Protein AF-A0A5F2G735-F1 (afdb_monomer_lite)

Sequence (206 aa):
MSYSFVVSPWDFLGPNWQQMPAGMRNNNPGNIKYAGQRDALGPSSNTDQGDAQAVYASPQAGIDAMRSLLARKYAGGKVTPVEMIAAPGGWTPGNYQAAANVARYAGIGPNDNINFTDPNSANRFMSALMMQEHGPASKAYAALLGGAATPPNPFAGMADGPKGQEMYAPPAPPPVPGASGLASGGSGYDPSDANLGLTAQQGQDI

pLDDT: mean 74.12, std 27.02, range [24.12, 98.81]

Secondary structure (DSSP, 8-state):
--------HHHHH-TTGGGS-HHHHTT-TT-PBPS--TTS-EEEEEEETTEEEEE-SSHHHHHHHHHHHHHHHHHTT--SHHHHHTSTTSSSTT-HHHHHHHHHHHTS-TTS---TTSHHHHHHHHHHHHHHHHGGGGGGGTTTTT-------GGGS-TTS--S--S-PPPPPPPPS-------------TT--------------

Structure (mmCIF, N/CA/C/O backbone):
data_AF-A0A5F2G735-F1
#
_entry.id   AF-A0A5F2G735-F1
#
loop_
_atom_site.group_PDB
_atom_site.id
_atom_site.type_symbol
_atom_site.label_atom_id
_atom_site.label_alt_id
_atom_site.label_comp_id
_atom_site.label_asym_id
_atom_site.label_entity_id
_atom_site.label_seq_id
_atom_site.pdbx_PDB_ins_code
_atom_site.Cartn_x
_atom_site.Cartn_y
_atom_site.Cartn_z
_atom_site.occupancy
_atom_site.B_iso_or_equiv
_atom_site.auth_seq_id
_atom_site.auth_comp_id
_atom_site.auth_asym_id
_atom_site.auth_atom_id
_atom_site.pdbx_PDB_model_num
ATOM 1 N N . MET A 1 1 ? 24.507 -19.130 0.536 1.00 40.75 1 MET A N 1
ATOM 2 C CA . MET A 1 1 ? 24.501 -18.115 -0.538 1.00 40.75 1 MET A CA 1
ATOM 3 C C . MET A 1 1 ? 23.184 -18.244 -1.276 1.00 40.75 1 MET A C 1
ATOM 5 O O . MET A 1 1 ? 23.049 -19.138 -2.098 1.00 40.75 1 MET A O 1
ATOM 9 N N . SER A 1 2 ? 22.191 -17.436 -0.914 1.00 44.03 2 SER A N 1
ATOM 10 C CA . SER A 1 2 ? 20.914 -17.399 -1.630 1.00 44.03 2 SER A CA 1
ATOM 11 C C . SER A 1 2 ? 21.050 -16.358 -2.736 1.00 44.03 2 SER A C 1
ATOM 13 O O . SER A 1 2 ? 21.269 -15.186 -2.441 1.00 44.03 2 SER A O 1
ATOM 15 N N . TYR A 1 3 ? 21.005 -16.782 -3.997 1.00 42.22 3 TYR A N 1
ATOM 16 C CA . TYR A 1 3 ? 20.926 -15.859 -5.125 1.00 42.22 3 TYR A CA 1
ATOM 17 C C . TYR A 1 3 ? 19.554 -15.174 -5.075 1.00 42.22 3 TYR A C 1
ATOM 19 O O . TYR A 1 3 ? 18.547 -15.795 -5.409 1.00 42.22 3 TYR A O 1
ATOM 27 N N . SER A 1 4 ? 19.497 -13.912 -4.642 1.00 54.50 4 SER A N 1
ATOM 28 C CA . SER A 1 4 ? 18.329 -13.067 -4.906 1.00 54.50 4 SER A CA 1
ATOM 29 C C . SER A 1 4 ? 18.330 -12.746 -6.394 1.00 54.50 4 SER A C 1
ATOM 31 O O . SER A 1 4 ? 19.067 -11.874 -6.850 1.00 54.50 4 SER A O 1
ATOM 33 N N . PHE A 1 5 ? 17.551 -13.499 -7.164 1.00 71.94 5 PHE A N 1
ATOM 34 C CA . PHE A 1 5 ? 17.306 -13.179 -8.560 1.00 71.94 5 PHE A CA 1
ATOM 35 C C . PHE A 1 5 ? 16.430 -11.925 -8.608 1.00 71.94 5 PHE A C 1
ATOM 37 O O . PHE A 1 5 ? 15.344 -11.885 -8.029 1.00 71.94 5 PHE A O 1
ATOM 44 N N . VAL A 1 6 ? 16.928 -10.877 -9.260 1.00 78.25 6 VAL A N 1
ATOM 45 C CA . VAL A 1 6 ? 16.092 -9.729 -9.602 1.00 78.25 6 VAL A CA 1
ATOM 46 C C . VAL A 1 6 ? 15.177 -10.190 -10.732 1.00 78.25 6 VAL A C 1
ATOM 48 O O . VAL A 1 6 ? 15.653 -10.517 -11.816 1.00 78.25 6 VAL A O 1
ATOM 51 N N . VAL A 1 7 ? 13.875 -10.261 -10.464 1.00 82.50 7 VAL A N 1
ATOM 52 C CA . VAL A 1 7 ? 12.858 -10.465 -11.495 1.00 82.50 7 VAL A CA 1
ATOM 53 C C . VAL A 1 7 ? 12.564 -9.113 -12.082 1.00 82.50 7 VAL A C 1
ATOM 55 O O . VAL A 1 7 ? 12.086 -8.205 -11.395 1.00 82.50 7 VAL A O 1
ATOM 58 N N . SER A 1 8 ? 12.844 -8.977 -13.363 1.00 81.50 8 SER A N 1
ATOM 59 C CA . SER A 1 8 ? 12.495 -7.751 -14.029 1.00 81.50 8 SER A CA 1
ATOM 60 C C . SER A 1 8 ? 10.971 -7.584 -14.146 1.00 81.50 8 SER A C 1
ATOM 62 O O . SER A 1 8 ? 10.230 -8.568 -14.254 1.00 81.50 8 SER A O 1
ATOM 64 N N . PRO A 1 9 ? 10.476 -6.341 -14.201 1.00 76.31 9 PRO A N 1
ATOM 65 C CA . PRO A 1 9 ? 9.070 -6.091 -14.478 1.00 76.31 9 PRO A CA 1
ATOM 66 C C . PRO A 1 9 ? 8.606 -6.683 -15.814 1.00 76.31 9 PRO A C 1
ATOM 68 O O . PRO A 1 9 ? 7.453 -7.087 -15.907 1.00 76.31 9 PRO A O 1
ATOM 71 N N . TRP A 1 10 ? 9.460 -6.761 -16.845 1.00 78.38 10 TRP A N 1
ATOM 72 C CA . TRP A 1 10 ? 9.063 -7.307 -18.150 1.00 78.38 10 TRP A CA 1
ATOM 73 C C . TRP A 1 10 ? 8.906 -8.832 -18.124 1.00 78.38 10 TRP A C 1
ATOM 75 O O . TRP A 1 10 ? 8.018 -9.346 -18.800 1.00 78.38 10 TRP A O 1
ATOM 85 N N . ASP A 1 11 ? 9.706 -9.546 -17.322 1.00 84.81 11 ASP A N 1
ATOM 86 C CA . ASP A 1 11 ? 9.579 -11.003 -17.167 1.00 84.81 11 ASP A CA 1
ATOM 87 C C . ASP A 1 11 ? 8.239 -11.371 -16.512 1.00 84.81 11 ASP A C 1
ATOM 89 O O . ASP A 1 11 ? 7.676 -12.426 -16.795 1.00 84.81 11 ASP A O 1
ATOM 93 N N . PHE A 1 12 ? 7.707 -10.489 -15.658 1.00 85.50 12 PHE A N 1
ATOM 94 C CA . PHE A 1 12 ? 6.438 -10.700 -14.962 1.00 85.50 12 PHE A CA 1
ATOM 95 C C . PHE A 1 12 ? 5.218 -10.092 -15.677 1.00 85.50 12 PHE A C 1
ATOM 97 O O . PHE A 1 12 ? 4.186 -10.746 -15.806 1.00 85.50 12 PHE A O 1
ATOM 104 N N . LEU A 1 13 ? 5.306 -8.838 -16.129 1.00 84.81 13 LEU A N 1
ATOM 105 C CA . LEU A 1 13 ? 4.191 -8.079 -16.720 1.00 84.81 13 LEU A CA 1
ATOM 106 C C . LEU A 1 13 ? 4.057 -8.290 -18.236 1.00 84.81 13 LEU A C 1
ATOM 108 O O . LEU A 1 13 ? 3.057 -7.881 -18.831 1.00 84.81 13 LEU A O 1
ATOM 112 N N . GLY A 1 14 ? 5.053 -8.909 -18.871 1.00 84.81 14 GLY A N 1
ATOM 113 C CA . GLY A 1 14 ? 5.070 -9.167 -20.305 1.00 84.81 14 GLY A CA 1
ATOM 114 C C . GLY A 1 14 ? 5.366 -7.924 -21.162 1.00 84.81 14 GLY A C 1
ATOM 115 O O . GLY A 1 14 ? 5.826 -6.892 -20.665 1.00 84.81 14 GLY A O 1
ATOM 116 N N . PRO A 1 15 ? 5.114 -7.994 -22.483 1.00 82.94 15 PRO A N 1
ATOM 117 C CA . PRO A 1 15 ? 5.611 -7.015 -23.458 1.00 82.94 15 PRO A CA 1
ATOM 118 C C . PRO A 1 15 ? 5.038 -5.600 -23.288 1.00 82.94 15 PRO A C 1
ATOM 120 O O . PRO A 1 15 ? 5.666 -4.632 -23.706 1.00 82.94 15 PRO A O 1
ATOM 123 N N . ASN A 1 16 ? 3.887 -5.455 -22.626 1.00 83.06 16 ASN A N 1
ATOM 124 C CA . ASN A 1 16 ? 3.229 -4.161 -22.414 1.00 83.06 16 ASN A CA 1
ATOM 125 C C . ASN A 1 16 ? 3.627 -3.482 -21.090 1.00 83.06 16 ASN A C 1
ATOM 127 O O . ASN A 1 16 ? 2.986 -2.513 -20.686 1.00 83.06 16 ASN A O 1
ATOM 131 N N . TRP A 1 17 ? 4.679 -3.952 -20.406 1.00 82.88 17 TRP A N 1
ATOM 132 C CA . TRP A 1 17 ? 5.099 -3.433 -19.095 1.00 82.88 17 TRP A CA 1
ATOM 133 C C . TRP A 1 17 ? 5.356 -1.916 -19.082 1.00 82.88 17 TRP A C 1
ATOM 135 O O . TRP A 1 17 ? 5.134 -1.263 -18.068 1.00 82.88 17 TRP A O 1
ATOM 145 N N . GLN A 1 18 ? 5.778 -1.331 -20.206 1.00 84.62 18 GLN A N 1
ATOM 146 C CA . GLN A 1 18 ? 6.041 0.110 -20.327 1.00 84.62 18 GLN A CA 1
ATOM 147 C C . GLN A 1 18 ? 4.777 0.965 -20.180 1.00 84.62 18 GLN A C 1
ATOM 149 O O . GLN A 1 18 ? 4.867 2.116 -19.760 1.00 84.62 18 GLN A O 1
ATOM 154 N N . GLN A 1 19 ? 3.615 0.397 -20.508 1.00 86.19 19 GLN A N 1
ATOM 155 C CA . GLN A 1 19 ? 2.307 1.043 -20.393 1.00 86.19 19 GLN A CA 1
ATOM 156 C C . GLN A 1 19 ? 1.706 0.873 -18.989 1.00 86.19 19 GLN A C 1
ATOM 158 O O . GLN A 1 19 ? 0.641 1.416 -18.702 1.00 86.19 19 GLN A O 1
ATOM 163 N N . MET A 1 20 ? 2.366 0.109 -18.113 1.00 87.50 20 MET A N 1
ATOM 164 C CA . MET A 1 20 ? 1.899 -0.118 -16.750 1.00 87.50 20 MET A CA 1
ATOM 165 C C . MET A 1 20 ? 2.229 1.080 -15.845 1.00 87.50 20 MET A C 1
ATOM 167 O O . MET A 1 20 ? 3.220 1.788 -16.079 1.00 87.50 20 MET A O 1
ATOM 171 N N . PRO A 1 21 ? 1.442 1.294 -14.775 1.00 88.19 21 PRO A N 1
ATOM 172 C CA . PRO A 1 21 ? 1.727 2.304 -13.759 1.00 88.19 21 PRO A CA 1
ATOM 173 C C . PRO A 1 21 ? 3.167 2.247 -13.229 1.00 88.19 21 PRO A C 1
ATOM 175 O O . PRO A 1 21 ? 3.788 1.182 -13.182 1.00 88.19 21 PRO A O 1
ATOM 178 N N . ALA A 1 22 ? 3.710 3.396 -12.812 1.00 86.56 22 ALA A N 1
ATOM 179 C CA . ALA A 1 22 ? 5.101 3.513 -12.361 1.00 86.56 22 ALA A CA 1
ATOM 180 C C . ALA A 1 22 ? 5.448 2.523 -11.237 1.00 86.56 22 ALA A C 1
ATOM 182 O O . ALA A 1 22 ? 6.445 1.812 -11.356 1.00 86.56 22 ALA A O 1
ATOM 183 N N . GLY A 1 23 ? 4.585 2.388 -10.223 1.00 86.94 23 GLY A N 1
ATOM 184 C CA . GLY A 1 23 ? 4.784 1.422 -9.141 1.00 86.94 23 GLY A CA 1
ATOM 185 C C . GLY A 1 23 ? 4.907 -0.011 -9.657 1.00 86.94 23 GLY A C 1
ATOM 186 O O . GLY A 1 23 ? 5.820 -0.734 -9.262 1.00 86.94 23 GLY A O 1
ATOM 187 N N . MET A 1 24 ? 4.093 -0.405 -10.640 1.00 90.75 24 MET A N 1
ATOM 188 C CA . MET A 1 24 ? 4.198 -1.739 -11.235 1.00 90.75 24 MET A CA 1
ATOM 189 C C . MET A 1 24 ? 5.519 -1.955 -11.979 1.00 90.75 24 MET A C 1
ATOM 191 O O . MET A 1 24 ? 6.136 -3.013 -11.848 1.00 90.75 24 MET A O 1
ATOM 195 N N . ARG A 1 25 ? 6.001 -0.931 -12.693 1.00 90.69 25 ARG A N 1
ATOM 196 C CA . ARG A 1 25 ? 7.321 -0.934 -13.349 1.00 90.69 25 ARG A CA 1
ATOM 197 C C . ARG A 1 25 ? 8.490 -0.944 -12.357 1.00 90.69 25 ARG A C 1
ATOM 199 O O . ARG A 1 25 ? 9.604 -1.256 -12.754 1.00 90.69 25 ARG A O 1
ATOM 206 N N . ASN A 1 26 ? 8.245 -0.650 -11.082 1.00 91.62 26 ASN A N 1
ATOM 207 C CA . ASN A 1 26 ? 9.232 -0.683 -10.002 1.00 91.62 26 ASN A CA 1
ATOM 208 C C . ASN A 1 26 ? 9.131 -1.954 -9.137 1.00 91.62 26 ASN A C 1
ATOM 210 O O . ASN A 1 26 ? 9.731 -2.009 -8.062 1.00 91.62 26 ASN A O 1
ATOM 214 N N . ASN A 1 27 ? 8.354 -2.963 -9.562 1.00 94.06 27 ASN A N 1
ATOM 215 C CA . ASN A 1 27 ? 7.992 -4.121 -8.734 1.00 94.06 27 ASN A CA 1
ATOM 216 C C . ASN A 1 27 ? 7.354 -3.719 -7.387 1.00 94.06 27 ASN A C 1
ATOM 218 O O . ASN A 1 27 ? 7.494 -4.412 -6.385 1.00 94.06 27 ASN A O 1
ATOM 222 N N . ASN A 1 28 ? 6.658 -2.584 -7.357 1.00 94.56 28 ASN A N 1
ATOM 223 C CA . ASN A 1 28 ? 6.115 -1.945 -6.166 1.00 94.56 28 ASN A CA 1
ATOM 224 C C . ASN A 1 28 ? 4.575 -1.894 -6.229 1.00 94.56 28 ASN A C 1
ATOM 226 O O . ASN A 1 28 ? 3.983 -0.851 -6.525 1.00 94.56 28 ASN A O 1
ATOM 230 N N . PRO A 1 29 ? 3.901 -3.025 -5.959 1.00 93.56 29 PRO A N 1
ATOM 231 C CA . PRO A 1 29 ? 2.445 -3.133 -6.017 1.00 93.56 29 PRO A CA 1
ATOM 232 C C . PRO A 1 29 ? 1.736 -2.208 -5.023 1.00 93.56 29 PRO A C 1
ATOM 234 O O . PRO A 1 29 ? 0.639 -1.741 -5.304 1.00 93.56 29 PRO A O 1
ATOM 237 N N . GLY A 1 30 ? 2.367 -1.909 -3.885 1.00 94.31 30 GLY A N 1
ATOM 238 C CA . GLY A 1 30 ? 1.830 -0.981 -2.893 1.00 94.31 30 GLY A CA 1
ATOM 239 C C . GLY A 1 30 ? 2.069 0.495 -3.217 1.00 94.31 30 GLY A C 1
ATOM 240 O O . GLY A 1 30 ? 1.617 1.344 -2.461 1.00 94.31 30 GLY A O 1
ATOM 241 N N . ASN A 1 31 ? 2.795 0.822 -4.292 1.00 93.81 31 ASN A N 1
ATOM 242 C CA . ASN A 1 31 ? 3.177 2.203 -4.603 1.00 93.81 31 ASN A CA 1
ATOM 243 C C . ASN A 1 31 ? 3.936 2.898 -3.440 1.00 93.81 31 ASN A C 1
ATOM 245 O O . ASN A 1 31 ? 3.807 4.094 -3.193 1.00 93.81 31 ASN A O 1
ATOM 249 N N . ILE A 1 32 ? 4.722 2.123 -2.685 1.00 93.62 32 ILE A N 1
ATOM 250 C CA . ILE A 1 32 ? 5.406 2.546 -1.457 1.00 93.62 32 ILE A CA 1
ATOM 251 C C . ILE A 1 32 ? 6.502 3.564 -1.791 1.00 93.62 32 ILE A C 1
ATOM 253 O O . ILE A 1 32 ? 7.366 3.295 -2.630 1.00 93.62 32 ILE A O 1
ATOM 257 N N . LYS A 1 33 ? 6.514 4.710 -1.105 1.00 92.12 33 LYS A N 1
ATOM 258 C CA . LYS A 1 33 ? 7.590 5.708 -1.224 1.00 92.12 33 LYS A CA 1
ATOM 259 C C . LYS A 1 33 ? 8.923 5.153 -0.710 1.00 92.12 33 LYS A C 1
ATOM 261 O O . LYS A 1 33 ? 8.962 4.356 0.230 1.00 92.12 33 LYS A O 1
ATOM 266 N N . TYR A 1 34 ? 10.032 5.569 -1.311 1.00 92.00 34 TYR A N 1
ATOM 267 C CA . TYR A 1 34 ? 11.352 5.217 -0.801 1.00 92.00 34 TYR A CA 1
ATOM 268 C C . TYR A 1 34 ? 11.711 6.102 0.397 1.00 92.00 34 TYR A C 1
ATOM 270 O O . TYR A 1 34 ? 11.757 7.323 0.285 1.00 92.00 34 TYR A O 1
ATOM 278 N N . ALA A 1 35 ? 11.993 5.473 1.534 1.00 91.19 35 ALA A N 1
ATOM 279 C CA . ALA A 1 35 ? 12.378 6.124 2.785 1.00 91.19 35 ALA A CA 1
ATOM 280 C C . ALA A 1 35 ? 13.635 5.484 3.415 1.00 91.19 35 ALA A C 1
ATOM 282 O O . ALA A 1 35 ? 13.925 5.712 4.586 1.00 91.19 35 ALA A O 1
ATOM 283 N N . GLY A 1 36 ? 14.399 4.694 2.647 1.00 90.12 36 GLY A N 1
ATOM 284 C CA . GLY A 1 36 ? 15.615 4.021 3.125 1.00 90.12 36 GLY A CA 1
ATOM 285 C C . GLY A 1 36 ? 15.391 2.629 3.725 1.00 90.12 36 GLY A C 1
ATOM 286 O O . GLY A 1 36 ? 16.283 2.093 4.382 1.00 90.12 36 GLY A O 1
ATOM 287 N N . GLN A 1 37 ? 14.219 2.028 3.505 1.00 91.88 37 GLN A N 1
ATOM 288 C CA . GLN A 1 37 ? 13.934 0.656 3.921 1.00 91.88 37 GLN A CA 1
ATOM 289 C C . GLN A 1 37 ? 14.896 -0.354 3.265 1.00 91.88 37 GLN A C 1
ATOM 291 O O . GLN A 1 37 ? 15.226 -0.251 2.084 1.00 91.88 37 GLN A O 1
ATOM 296 N N . ARG A 1 38 ? 15.359 -1.338 4.049 1.00 89.88 38 ARG A N 1
ATOM 297 C CA . ARG A 1 38 ? 16.438 -2.280 3.672 1.00 89.88 38 ARG A CA 1
ATOM 298 C C . ARG A 1 38 ? 16.042 -3.328 2.632 1.00 89.88 38 ARG A C 1
ATOM 300 O O . ARG A 1 38 ? 16.912 -3.953 2.039 1.00 89.88 38 ARG A O 1
ATOM 307 N N . ASP A 1 39 ? 14.749 -3.574 2.481 1.00 89.81 39 ASP A N 1
ATOM 308 C CA . ASP A 1 39 ? 14.165 -4.536 1.546 1.00 89.81 39 ASP A CA 1
ATOM 309 C C . ASP A 1 39 ? 13.958 -3.953 0.136 1.00 89.81 39 ASP A C 1
ATOM 311 O O . ASP A 1 39 ? 13.668 -4.699 -0.801 1.00 89.81 39 ASP A O 1
ATOM 315 N N . ALA A 1 40 ? 14.151 -2.641 -0.037 1.00 93.69 40 ALA A N 1
ATOM 316 C CA . ALA A 1 40 ? 14.188 -1.987 -1.339 1.00 93.69 40 ALA A CA 1
ATOM 317 C C . ALA A 1 40 ? 15.608 -1.992 -1.931 1.00 93.69 40 ALA A C 1
ATOM 319 O O . ALA A 1 40 ? 16.602 -1.836 -1.225 1.00 93.69 40 ALA A O 1
ATOM 320 N N . LEU A 1 41 ? 15.700 -2.099 -3.258 1.00 92.06 41 LEU A N 1
ATOM 321 C CA . LEU A 1 41 ? 16.949 -1.932 -4.010 1.00 92.06 41 LEU A CA 1
ATOM 322 C C . LEU A 1 41 ? 17.407 -0.468 -4.070 1.00 92.06 41 LEU A C 1
ATOM 324 O O . LEU A 1 41 ? 18.568 -0.194 -4.367 1.00 92.06 41 LEU A O 1
ATOM 328 N N . GLY A 1 42 ? 16.492 0.467 -3.814 1.00 92.56 42 GLY A N 1
ATOM 329 C CA . GLY A 1 42 ? 16.750 1.898 -3.847 1.00 92.56 42 GLY A CA 1
ATOM 330 C C . GLY A 1 42 ? 15.531 2.708 -4.297 1.00 92.56 42 GLY A C 1
ATOM 331 O O . GLY A 1 42 ? 14.440 2.148 -4.468 1.00 92.56 42 GLY A O 1
ATOM 332 N N . PRO A 1 43 ? 15.715 4.025 -4.488 1.00 92.56 43 PRO A N 1
ATOM 333 C CA . PRO A 1 43 ? 14.707 4.901 -5.068 1.00 92.56 43 PRO A CA 1
ATOM 334 C C . PRO A 1 43 ? 14.549 4.654 -6.575 1.00 92.56 43 PRO A C 1
ATOM 336 O O . PRO A 1 43 ? 15.520 4.381 -7.282 1.00 92.56 43 PRO A O 1
ATOM 339 N N . SER A 1 44 ? 13.329 4.798 -7.086 1.00 87.62 44 SER A N 1
ATOM 340 C CA . SER A 1 44 ? 13.043 4.786 -8.517 1.00 87.62 44 SER A CA 1
ATOM 341 C C . SER A 1 44 ? 13.631 6.014 -9.208 1.00 87.62 44 SER A C 1
ATOM 343 O O . SER A 1 44 ? 13.660 7.110 -8.650 1.00 87.62 44 SER A O 1
ATOM 345 N N . SER A 1 45 ? 14.062 5.843 -10.459 1.00 80.06 45 SER A N 1
ATOM 346 C CA . SER A 1 45 ? 14.506 6.954 -11.314 1.00 80.06 45 SER A CA 1
ATOM 347 C C . SER A 1 45 ? 13.344 7.829 -11.792 1.00 80.06 45 SER A C 1
ATOM 349 O O . SER A 1 45 ? 13.518 9.024 -12.009 1.00 80.06 45 SER A O 1
ATOM 351 N N . ASN A 1 46 ? 12.154 7.239 -11.933 1.00 66.62 46 ASN A N 1
ATOM 352 C CA . ASN A 1 46 ? 10.914 7.961 -12.197 1.00 66.62 46 ASN A CA 1
ATOM 353 C C . ASN A 1 46 ? 10.328 8.415 -10.858 1.00 66.62 46 ASN A C 1
ATOM 355 O O . ASN A 1 46 ? 10.055 7.568 -10.004 1.00 66.62 46 ASN A O 1
ATOM 359 N N . THR A 1 47 ? 10.144 9.717 -10.667 1.00 59.91 47 THR A N 1
ATOM 360 C CA . THR A 1 47 ? 9.446 10.256 -9.497 1.00 59.91 47 THR A CA 1
ATOM 361 C C . THR A 1 47 ? 7.948 10.307 -9.769 1.00 59.91 47 THR A C 1
ATOM 363 O O . THR A 1 47 ? 7.514 10.603 -10.883 1.00 59.91 47 THR A O 1
ATOM 366 N N . ASP A 1 48 ? 7.152 10.008 -8.749 1.00 54.31 48 ASP A N 1
ATOM 367 C CA . ASP A 1 48 ? 5.717 10.271 -8.752 1.00 54.31 48 ASP A CA 1
ATOM 368 C C . ASP A 1 48 ? 5.488 11.468 -7.829 1.00 54.31 48 ASP A C 1
ATOM 370 O O . ASP A 1 48 ? 5.877 11.444 -6.662 1.00 54.31 48 ASP A O 1
ATOM 374 N N . GLN A 1 49 ? 4.966 12.566 -8.379 1.00 53.75 49 GLN A N 1
ATOM 375 C CA . GLN A 1 49 ? 4.748 13.828 -7.652 1.00 53.75 49 GLN A CA 1
ATOM 376 C C . GLN A 1 49 ? 6.000 14.403 -6.950 1.00 53.75 49 GLN A C 1
ATOM 378 O O . GLN A 1 49 ? 5.889 15.162 -5.991 1.00 53.75 49 GLN A O 1
ATOM 383 N N . GLY A 1 50 ? 7.198 14.067 -7.439 1.00 61.94 50 GLY A N 1
ATOM 384 C CA . GLY A 1 50 ? 8.478 14.537 -6.895 1.00 61.94 50 GLY A CA 1
ATOM 385 C C . GLY A 1 50 ? 9.130 13.601 -5.873 1.00 61.94 50 GLY A C 1
ATOM 386 O O . GLY A 1 50 ? 10.325 13.745 -5.627 1.00 61.94 50 GLY A O 1
ATOM 387 N N . ASP A 1 51 ? 8.409 12.598 -5.366 1.00 74.25 51 ASP A N 1
ATOM 388 C CA . ASP A 1 51 ? 8.962 11.592 -4.460 1.00 74.25 51 ASP A CA 1
ATOM 389 C C . ASP A 1 51 ? 9.378 10.335 -5.235 1.00 74.25 51 ASP A C 1
ATOM 391 O O . ASP A 1 51 ? 8.661 9.832 -6.108 1.00 74.25 51 ASP A O 1
ATOM 395 N N . ALA A 1 52 ? 10.552 9.798 -4.906 1.00 86.31 52 ALA A N 1
ATOM 396 C CA . ALA A 1 52 ? 10.971 8.511 -5.436 1.00 86.31 52 ALA A CA 1
ATOM 397 C C . ALA A 1 52 ? 10.187 7.377 -4.766 1.00 86.31 52 ALA A C 1
ATOM 399 O O . ALA A 1 52 ? 9.995 7.347 -3.547 1.00 86.31 52 ALA A O 1
ATOM 400 N N . GLN A 1 53 ? 9.771 6.404 -5.565 1.00 91.25 53 GLN A N 1
ATOM 401 C CA . GLN A 1 53 ? 9.150 5.179 -5.085 1.00 91.25 53 GLN A CA 1
ATOM 402 C C . GLN A 1 53 ? 10.229 4.153 -4.755 1.00 91.25 53 GLN A C 1
ATOM 404 O O . GLN A 1 53 ? 11.339 4.205 -5.278 1.00 91.25 53 GLN A O 1
ATOM 409 N N . ALA A 1 54 ? 9.918 3.193 -3.897 1.00 93.88 54 ALA A N 1
ATOM 410 C CA . ALA A 1 54 ? 10.797 2.056 -3.684 1.00 93.88 54 ALA A CA 1
ATOM 411 C C . ALA A 1 54 ? 10.833 1.165 -4.933 1.00 93.88 54 ALA A C 1
ATOM 413 O O . ALA A 1 54 ? 9.791 0.908 -5.541 1.00 93.88 54 ALA A O 1
ATOM 414 N N . VAL A 1 55 ? 12.020 0.674 -5.287 1.00 94.31 55 VAL A N 1
ATOM 415 C CA . VAL A 1 55 ? 12.206 -0.380 -6.290 1.00 94.31 55 VAL A CA 1
ATOM 416 C C . VAL A 1 55 ? 12.472 -1.695 -5.575 1.00 94.31 55 VAL A C 1
ATOM 418 O O . VAL A 1 55 ? 13.362 -1.765 -4.729 1.00 94.31 55 VAL A O 1
ATOM 421 N N . TYR A 1 56 ? 11.735 -2.747 -5.925 1.00 94.56 56 TYR A N 1
ATOM 422 C CA . TYR A 1 56 ? 11.908 -4.072 -5.328 1.00 94.56 56 TYR A CA 1
ATOM 423 C C . TYR A 1 56 ? 12.530 -5.070 -6.303 1.00 94.56 56 TYR A C 1
ATOM 425 O O . TYR A 1 56 ? 12.380 -4.976 -7.523 1.00 94.56 56 TYR A O 1
ATOM 433 N N . ALA A 1 57 ? 13.220 -6.069 -5.748 1.00 92.44 57 ALA A N 1
ATOM 434 C CA . ALA A 1 57 ? 13.894 -7.101 -6.534 1.00 92.44 57 ALA A CA 1
ATOM 435 C C . ALA A 1 57 ? 12.926 -7.957 -7.359 1.00 92.44 57 ALA A C 1
ATOM 437 O O . ALA A 1 57 ? 13.313 -8.490 -8.390 1.00 92.44 57 ALA A O 1
ATOM 438 N N . SER A 1 58 ? 11.678 -8.097 -6.922 1.00 93.19 58 SER A N 1
ATOM 439 C CA . SER A 1 58 ? 10.638 -8.813 -7.651 1.00 93.19 58 SER A CA 1
ATOM 440 C C . SER A 1 58 ? 9.255 -8.319 -7.224 1.00 93.19 58 SER A C 1
ATOM 442 O O . SER A 1 58 ? 9.123 -7.736 -6.142 1.00 93.19 58 SER A O 1
ATOM 444 N N . PRO A 1 59 ? 8.206 -8.579 -8.021 1.00 92.31 59 PRO A N 1
ATOM 445 C CA . PRO A 1 59 ? 6.827 -8.317 -7.616 1.00 92.31 59 PRO A CA 1
ATOM 446 C C . PRO A 1 59 ? 6.467 -8.936 -6.263 1.00 92.31 59 PRO A C 1
ATOM 448 O O . PRO A 1 59 ? 5.818 -8.291 -5.444 1.00 92.31 59 PRO A O 1
ATOM 451 N N . GLN A 1 60 ? 6.933 -10.164 -6.003 1.00 93.00 60 GLN A N 1
ATOM 452 C CA . GLN A 1 60 ? 6.706 -10.847 -4.729 1.00 93.00 60 GLN A CA 1
ATOM 453 C C . GLN A 1 60 ? 7.370 -10.101 -3.567 1.00 93.00 60 GLN A C 1
ATOM 455 O O . GLN A 1 60 ? 6.724 -9.887 -2.547 1.00 93.00 60 GLN A O 1
ATOM 460 N N . ALA A 1 61 ? 8.611 -9.633 -3.738 1.00 93.62 61 ALA A N 1
ATOM 461 C CA . ALA A 1 61 ? 9.291 -8.841 -2.714 1.00 93.62 61 ALA A CA 1
ATOM 462 C C . ALA A 1 61 ? 8.525 -7.544 -2.396 1.00 93.62 61 ALA A C 1
ATOM 464 O O . ALA A 1 61 ? 8.390 -7.176 -1.232 1.00 93.62 61 ALA A O 1
ATOM 465 N N . GLY A 1 62 ? 7.954 -6.887 -3.410 1.00 95.31 62 GLY A N 1
ATOM 466 C CA . GLY A 1 62 ? 7.097 -5.720 -3.204 1.00 95.31 62 GLY A CA 1
ATOM 467 C C . GLY A 1 62 ? 5.777 -6.037 -2.486 1.00 95.31 62 GLY A C 1
ATOM 468 O O . GLY A 1 62 ? 5.330 -5.250 -1.651 1.00 95.31 62 GLY A O 1
ATOM 469 N N . ILE A 1 63 ? 5.161 -7.196 -2.755 1.00 95.12 63 ILE A N 1
ATOM 470 C CA . ILE A 1 63 ? 3.986 -7.686 -2.008 1.00 95.12 63 ILE A CA 1
ATOM 471 C C . ILE A 1 63 ? 4.348 -7.944 -0.544 1.00 95.12 63 ILE A C 1
ATOM 473 O O . ILE A 1 63 ? 3.597 -7.554 0.351 1.00 95.12 63 ILE A O 1
ATOM 477 N N . ASP A 1 64 ? 5.490 -8.577 -0.290 1.00 95.38 64 ASP A N 1
ATOM 478 C CA . ASP A 1 64 ? 5.944 -8.889 1.065 1.00 95.38 64 ASP A CA 1
ATOM 479 C C . ASP A 1 64 ? 6.251 -7.606 1.855 1.00 95.38 64 ASP A C 1
ATOM 481 O O . ASP A 1 64 ? 5.850 -7.484 3.016 1.00 95.38 64 ASP A O 1
ATOM 485 N N . ALA A 1 65 ? 6.858 -6.606 1.207 1.00 96.38 65 ALA A N 1
ATOM 486 C CA . ALA A 1 65 ? 7.086 -5.285 1.788 1.00 96.38 65 ALA A CA 1
ATOM 487 C C . ALA A 1 65 ? 5.767 -4.568 2.131 1.00 96.38 65 ALA A C 1
ATOM 489 O O . ALA A 1 65 ? 5.595 -4.058 3.243 1.00 96.38 65 ALA A O 1
ATOM 490 N N . MET A 1 66 ? 4.796 -4.588 1.209 1.00 97.12 66 MET A N 1
ATOM 491 C CA . MET A 1 66 ? 3.447 -4.057 1.431 1.00 97.12 66 MET A CA 1
ATOM 492 C C . MET A 1 66 ? 2.756 -4.747 2.612 1.00 97.12 66 MET A C 1
ATOM 494 O O . MET A 1 66 ? 2.243 -4.069 3.505 1.00 97.12 66 MET A O 1
ATOM 498 N N . ARG A 1 67 ? 2.778 -6.085 2.658 1.00 97.19 67 ARG A N 1
ATOM 499 C CA . ARG A 1 67 ? 2.200 -6.870 3.757 1.00 97.19 67 ARG A CA 1
ATOM 500 C C . ARG A 1 67 ? 2.853 -6.519 5.090 1.00 97.19 67 ARG A C 1
ATOM 502 O O . ARG A 1 67 ? 2.141 -6.304 6.064 1.00 97.19 67 ARG A O 1
ATOM 509 N N . SER A 1 68 ? 4.182 -6.436 5.130 1.00 96.56 68 SER A N 1
ATOM 510 C CA . SER A 1 68 ? 4.945 -6.081 6.331 1.00 96.56 68 SER A CA 1
ATOM 511 C C . SER A 1 68 ? 4.582 -4.686 6.847 1.00 96.56 68 SER A C 1
ATOM 513 O O . SER A 1 68 ? 4.321 -4.504 8.037 1.00 96.56 68 SER A O 1
ATOM 515 N N . LEU A 1 69 ? 4.495 -3.690 5.960 1.00 96.50 69 LEU A N 1
ATOM 516 C CA . LEU A 1 69 ? 4.102 -2.331 6.332 1.00 96.50 69 LEU A CA 1
ATOM 517 C C . LEU A 1 69 ? 2.664 -2.271 6.873 1.00 96.50 69 LEU A C 1
ATOM 519 O O . LEU A 1 69 ? 2.434 -1.656 7.915 1.00 96.50 69 LEU A O 1
ATOM 523 N N . LEU A 1 70 ? 1.711 -2.934 6.212 1.00 97.88 70 LEU A N 1
ATOM 524 C CA . LEU A 1 70 ? 0.321 -3.013 6.677 1.00 97.88 70 LEU A CA 1
ATOM 525 C C . LEU A 1 70 ? 0.203 -3.758 8.011 1.00 97.88 70 LEU A C 1
ATOM 527 O O . LEU A 1 70 ? -0.495 -3.290 8.907 1.00 97.88 70 LEU A O 1
ATOM 531 N N . ALA A 1 71 ? 0.932 -4.862 8.184 1.00 97.75 71 ALA A N 1
ATOM 532 C CA . ALA A 1 71 ? 0.956 -5.619 9.432 1.00 97.75 71 ALA A CA 1
ATOM 533 C C . ALA A 1 71 ? 1.484 -4.772 10.599 1.00 97.75 71 ALA A C 1
ATOM 535 O O . ALA A 1 71 ? 0.889 -4.780 1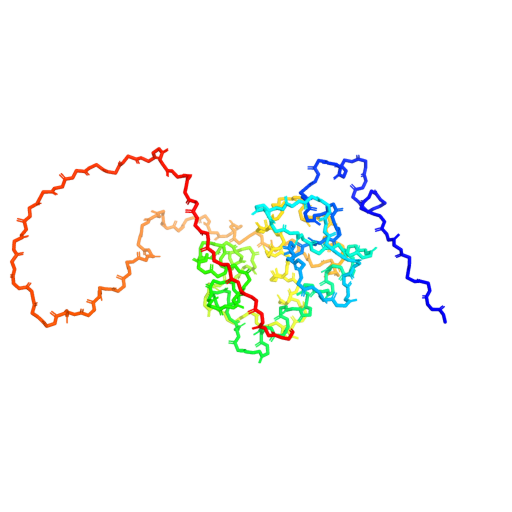1.674 1.00 97.75 71 ALA A O 1
ATOM 536 N N . ARG A 1 72 ? 2.550 -3.985 10.385 1.00 97.12 72 ARG A N 1
ATOM 537 C CA . ARG A 1 72 ? 3.064 -3.042 11.395 1.00 97.12 72 ARG A CA 1
ATOM 538 C C . ARG A 1 72 ? 2.032 -1.976 11.760 1.00 97.12 72 ARG A C 1
ATOM 540 O O . ARG A 1 72 ? 1.821 -1.720 12.941 1.00 97.12 72 ARG A O 1
ATOM 547 N N . LYS A 1 73 ? 1.361 -1.378 10.769 1.00 97.56 73 LYS A N 1
ATOM 548 C CA . LYS A 1 73 ? 0.296 -0.385 11.003 1.00 97.56 73 LYS A CA 1
ATOM 549 C C . LYS A 1 73 ? -0.884 -0.986 11.775 1.00 97.56 73 LYS A C 1
ATOM 551 O O . LYS A 1 73 ? -1.364 -0.362 12.719 1.00 97.56 73 LYS A O 1
ATOM 556 N N . TYR A 1 74 ? -1.299 -2.200 11.417 1.00 98.31 74 TYR A N 1
ATOM 557 C CA . TYR A 1 74 ? -2.370 -2.930 12.096 1.00 98.31 74 TYR A CA 1
ATOM 558 C C . TYR A 1 74 ? -2.003 -3.244 13.552 1.00 98.31 74 TYR A C 1
ATOM 560 O O . TYR A 1 74 ? -2.774 -2.949 14.460 1.00 98.31 74 TYR A O 1
ATOM 568 N N . ALA A 1 75 ? -0.792 -3.759 13.793 1.00 97.69 75 ALA A N 1
ATOM 569 C CA . ALA A 1 75 ? -0.272 -4.004 15.141 1.00 97.69 75 ALA A CA 1
ATOM 570 C C . ALA A 1 75 ? -0.142 -2.713 15.972 1.00 97.69 75 ALA A C 1
ATOM 572 O O . ALA A 1 75 ? -0.282 -2.750 17.191 1.00 97.69 75 ALA A O 1
ATOM 573 N N . GLY A 1 76 ? 0.075 -1.570 15.314 1.00 97.38 76 GLY A N 1
ATOM 574 C CA . GLY A 1 76 ? 0.048 -0.233 15.912 1.00 97.38 76 GLY A CA 1
ATOM 575 C C . GLY A 1 76 ? -1.354 0.350 16.141 1.00 97.38 76 GLY A C 1
ATOM 576 O O . GLY A 1 76 ? -1.460 1.530 16.463 1.00 97.38 76 GLY A O 1
ATOM 577 N N . GLY A 1 77 ? -2.423 -0.432 15.954 1.00 97.62 77 GLY A N 1
ATOM 578 C CA . GLY A 1 77 ? -3.801 -0.043 16.272 1.00 97.62 77 GLY A CA 1
ATOM 579 C C . GLY A 1 77 ? -4.620 0.515 15.107 1.00 97.62 77 GLY A C 1
ATOM 580 O O . GLY A 1 77 ? -5.768 0.889 15.315 1.00 97.62 77 GLY A O 1
ATOM 581 N N . LYS A 1 78 ? -4.085 0.559 13.880 1.00 98.50 78 LYS A N 1
ATOM 582 C CA . LYS A 1 78 ? -4.842 0.988 12.690 1.00 98.50 78 LYS A CA 1
ATOM 583 C C . LYS A 1 78 ? -5.628 -0.189 12.122 1.00 98.50 78 LYS A C 1
ATOM 585 O O . LYS A 1 78 ? -5.173 -0.842 11.184 1.00 98.50 78 LYS A O 1
ATOM 590 N N . VAL A 1 79 ? -6.759 -0.510 12.741 1.00 98.56 79 VAL A N 1
ATOM 591 C CA . VAL A 1 79 ? -7.474 -1.773 12.496 1.00 98.56 79 VAL A CA 1
ATOM 592 C C . VAL A 1 79 ? -8.582 -1.658 11.454 1.00 98.56 79 VAL A C 1
ATOM 594 O O . VAL A 1 79 ? -8.999 -2.679 10.911 1.00 98.56 79 VAL A O 1
ATOM 597 N N . THR A 1 80 ? -9.024 -0.444 11.131 1.00 98.81 80 THR A N 1
ATOM 598 C CA . THR A 1 80 ? -10.067 -0.169 10.128 1.00 98.81 80 THR A CA 1
ATOM 599 C C . THR A 1 80 ? -9.501 0.421 8.829 1.00 98.81 80 THR A C 1
ATOM 601 O O . THR A 1 80 ? -8.402 0.982 8.843 1.00 98.81 80 THR A O 1
ATOM 604 N N . PRO A 1 81 ? -10.221 0.362 7.688 1.00 98.75 81 PRO A N 1
ATOM 605 C CA . PRO A 1 81 ? -9.796 1.028 6.453 1.00 98.75 81 PRO A CA 1
ATOM 606 C C . PRO A 1 81 ? -9.523 2.528 6.613 1.00 98.75 81 PRO A C 1
ATOM 608 O O . PRO A 1 81 ? -8.523 3.023 6.091 1.00 98.75 81 PRO A O 1
ATOM 611 N N . VAL A 1 82 ? -10.365 3.258 7.352 1.00 98.56 82 VAL A N 1
ATOM 612 C CA . VAL A 1 82 ? -10.155 4.692 7.619 1.00 98.56 82 VAL A CA 1
ATOM 613 C C . VAL A 1 82 ? -8.863 4.928 8.395 1.00 98.56 82 VAL A C 1
ATOM 615 O O . VAL A 1 82 ? -8.069 5.785 8.008 1.00 98.56 82 VAL A O 1
ATOM 618 N N . GLU A 1 83 ? -8.596 4.150 9.443 1.00 98.69 83 GLU A N 1
ATOM 619 C CA . GLU A 1 83 ? -7.364 4.295 10.224 1.00 98.69 83 GLU A CA 1
ATOM 620 C C . GLU A 1 83 ? -6.122 3.874 9.437 1.00 98.69 83 GLU A C 1
ATOM 622 O O . GLU A 1 83 ? -5.078 4.523 9.521 1.00 98.69 83 GLU A O 1
ATOM 627 N N . MET A 1 84 ? -6.233 2.785 8.674 1.00 98.69 84 MET A N 1
ATOM 628 C CA . MET A 1 84 ? -5.145 2.216 7.885 1.00 98.69 84 MET A CA 1
ATOM 629 C C . MET A 1 84 ? -4.731 3.146 6.746 1.00 98.69 84 MET A C 1
ATOM 631 O O . MET A 1 84 ? -3.539 3.271 6.465 1.00 98.69 84 MET A O 1
ATOM 635 N N . ILE A 1 85 ? -5.696 3.804 6.098 1.00 98.31 85 ILE A N 1
ATOM 636 C CA . ILE A 1 85 ? -5.463 4.622 4.907 1.00 98.31 85 ILE A CA 1
ATOM 637 C C . ILE A 1 85 ? -5.410 6.115 5.242 1.00 98.31 85 ILE A C 1
ATOM 639 O O . ILE A 1 85 ? -4.394 6.744 4.967 1.00 98.31 85 ILE A O 1
ATOM 643 N N . ALA A 1 86 ? -6.458 6.682 5.839 1.00 98.12 86 ALA A N 1
ATOM 644 C CA . ALA A 1 86 ? -6.674 8.131 5.881 1.00 98.12 86 ALA A CA 1
ATOM 645 C C . ALA A 1 86 ? -6.237 8.816 7.187 1.00 98.12 86 ALA A C 1
ATOM 647 O O . ALA A 1 86 ? -5.999 10.023 7.188 1.00 98.12 86 ALA A O 1
ATOM 648 N N . ALA A 1 87 ? -6.126 8.095 8.304 1.00 97.38 87 ALA A N 1
ATOM 649 C CA . ALA A 1 87 ? -5.695 8.695 9.569 1.00 97.38 87 ALA A CA 1
ATOM 650 C C . ALA A 1 87 ? -4.219 9.160 9.529 1.00 97.38 87 ALA A C 1
ATOM 652 O O . ALA A 1 87 ? -3.455 8.732 8.658 1.00 97.38 87 ALA A O 1
ATOM 653 N N . PRO A 1 88 ? -3.765 9.994 10.488 1.00 96.62 88 PRO A N 1
ATOM 654 C CA . PRO A 1 88 ? -2.352 10.352 10.617 1.00 96.62 88 PRO A CA 1
ATOM 655 C C . PRO A 1 88 ? -1.444 9.115 10.665 1.00 96.62 88 PRO A C 1
ATOM 657 O O . PRO A 1 88 ? -1.704 8.158 11.404 1.00 96.62 88 PRO A O 1
ATOM 660 N N . GLY A 1 89 ? -0.396 9.110 9.837 1.00 92.75 89 GLY A N 1
ATOM 661 C CA . GLY A 1 89 ? 0.485 7.950 9.658 1.00 92.75 89 GLY A CA 1
ATOM 662 C C . GLY A 1 89 ? -0.166 6.756 8.941 1.00 92.75 89 GLY A C 1
ATOM 663 O O . GLY A 1 89 ? 0.374 5.648 8.991 1.00 92.75 89 GLY A O 1
ATOM 664 N N . GLY A 1 90 ? -1.331 6.936 8.316 1.00 95.31 90 GLY A N 1
ATOM 665 C CA . GLY A 1 90 ? -1.969 5.971 7.420 1.00 95.31 90 GLY A CA 1
ATOM 666 C C . GLY A 1 90 ? -1.216 5.806 6.095 1.00 95.31 90 GLY A C 1
ATOM 667 O O . GLY A 1 90 ? -0.108 6.315 5.923 1.00 95.31 90 GLY A O 1
ATOM 668 N N . TRP A 1 91 ? -1.791 5.041 5.174 1.00 95.44 91 TRP A N 1
ATOM 669 C CA . TRP A 1 91 ? -1.234 4.804 3.839 1.00 95.44 91 TRP A CA 1
ATOM 670 C C . TRP A 1 91 ? -1.255 6.059 2.961 1.00 95.44 91 TRP A C 1
ATOM 672 O O . TRP A 1 91 ? -0.272 6.380 2.299 1.00 95.44 91 TRP A O 1
ATOM 682 N N . THR A 1 92 ? -2.361 6.799 3.013 1.00 94.06 92 THR A N 1
ATOM 683 C CA . THR A 1 92 ? -2.581 8.056 2.294 1.00 94.06 92 THR A CA 1
ATOM 684 C C . THR A 1 92 ? -3.294 9.035 3.234 1.00 94.06 92 THR A C 1
ATOM 686 O O . THR A 1 92 ? -4.513 9.219 3.132 1.00 94.06 92 THR A O 1
ATOM 689 N N . PRO A 1 93 ? -2.566 9.631 4.199 1.00 95.19 93 PRO A N 1
ATOM 690 C CA . PRO A 1 93 ? -3.161 10.491 5.218 1.00 95.19 93 PRO A CA 1
ATOM 691 C C . PRO A 1 93 ? -4.041 11.599 4.618 1.00 95.19 93 PRO A C 1
ATOM 693 O O . PRO A 1 93 ? -3.685 12.216 3.618 1.00 95.19 93 PRO A O 1
ATOM 696 N N . GLY A 1 94 ? -5.208 11.831 5.221 1.00 96.69 94 GLY A N 1
ATOM 697 C CA . GLY A 1 94 ? -6.218 12.794 4.774 1.00 96.69 94 GLY A CA 1
ATOM 698 C C . GLY A 1 94 ? -7.153 12.295 3.665 1.00 96.69 94 GLY A C 1
ATOM 699 O O . GLY A 1 94 ? -8.200 12.900 3.442 1.00 96.69 94 GLY A O 1
ATOM 700 N N . ASN A 1 95 ? -6.843 11.179 2.995 1.00 97.31 95 ASN A N 1
ATOM 701 C CA . ASN A 1 95 ? -7.628 10.704 1.855 1.00 97.31 95 ASN A CA 1
ATOM 702 C C . ASN A 1 95 ? -8.723 9.697 2.258 1.00 97.31 95 ASN A C 1
ATOM 704 O O . ASN A 1 95 ? -8.606 8.485 2.061 1.00 97.31 95 ASN A O 1
ATOM 708 N N . TYR A 1 96 ? -9.828 10.211 2.802 1.00 97.62 96 TYR A N 1
ATOM 709 C CA . TYR A 1 96 ? -10.989 9.398 3.191 1.00 97.62 96 TYR A CA 1
ATOM 710 C C . TYR A 1 96 ? -11.695 8.734 2.001 1.00 97.62 96 TYR A C 1
ATOM 712 O O . TYR A 1 96 ? -12.277 7.659 2.152 1.00 97.62 96 TYR A O 1
ATOM 720 N N . GLN A 1 97 ? -11.612 9.324 0.806 1.00 98.06 97 GLN A N 1
ATOM 721 C CA . GLN A 1 97 ? -12.170 8.720 -0.403 1.00 98.06 97 GLN A CA 1
ATOM 722 C C . GLN A 1 97 ? -11.397 7.454 -0.801 1.00 98.06 97 GLN A C 1
ATOM 724 O O . GLN A 1 97 ? -12.017 6.445 -1.136 1.00 98.06 97 GLN A O 1
ATOM 729 N N . ALA A 1 98 ? -10.063 7.464 -0.708 1.00 97.38 98 ALA A N 1
ATOM 730 C CA . ALA A 1 98 ? -9.250 6.268 -0.915 1.00 97.38 98 ALA A CA 1
ATOM 731 C C . ALA A 1 98 ? -9.598 5.182 0.112 1.00 97.38 98 ALA A C 1
ATOM 733 O O . ALA A 1 98 ? -9.793 4.030 -0.269 1.00 97.38 98 ALA A O 1
ATOM 734 N N . ALA A 1 99 ? -9.769 5.544 1.388 1.00 98.31 99 ALA A N 1
ATOM 735 C CA . ALA A 1 99 ? -10.205 4.600 2.418 1.00 98.31 99 ALA A CA 1
ATOM 736 C C . ALA A 1 99 ? -11.559 3.949 2.076 1.00 98.31 99 ALA A C 1
ATOM 738 O O . ALA A 1 99 ? -11.690 2.726 2.142 1.00 98.31 99 ALA A O 1
ATOM 739 N N . ALA A 1 100 ? -12.545 4.748 1.651 1.00 98.06 100 ALA A N 1
ATOM 740 C CA . ALA A 1 100 ? -13.863 4.258 1.248 1.00 98.06 100 ALA A CA 1
ATOM 741 C C . ALA A 1 100 ? -13.797 3.341 0.014 1.00 98.06 100 ALA A C 1
ATOM 743 O O . ALA A 1 100 ? -14.449 2.296 -0.021 1.00 98.06 100 ALA A O 1
ATOM 744 N N . ASN A 1 101 ? -12.979 3.688 -0.983 1.00 97.75 101 ASN A N 1
ATOM 745 C CA . ASN A 1 101 ? -12.773 2.857 -2.167 1.00 97.75 101 ASN A CA 1
ATOM 746 C C . ASN A 1 101 ? -12.141 1.509 -1.816 1.00 97.75 101 ASN A C 1
ATOM 748 O O . ASN A 1 101 ? -12.628 0.474 -2.270 1.00 97.75 101 ASN A O 1
ATOM 752 N N . VAL A 1 102 ? -11.087 1.513 -0.994 1.00 98.19 102 VAL A N 1
ATOM 753 C CA . VAL A 1 102 ? -10.406 0.290 -0.549 1.00 98.19 102 VAL A CA 1
ATOM 754 C C . VAL A 1 102 ? -11.357 -0.586 0.260 1.00 98.19 102 VAL A C 1
ATOM 756 O O . VAL A 1 102 ? -11.459 -1.777 -0.021 1.00 98.19 102 VAL A O 1
ATOM 759 N N . ALA A 1 103 ? -12.116 -0.011 1.196 1.00 98.25 103 ALA A N 1
ATOM 760 C CA . ALA A 1 103 ? -13.131 -0.742 1.953 1.00 98.25 103 ALA A CA 1
ATOM 761 C C . ALA A 1 103 ? -14.152 -1.414 1.017 1.00 98.25 103 ALA A C 1
ATOM 763 O O . ALA A 1 103 ? -14.363 -2.628 1.079 1.00 98.25 103 ALA A O 1
ATOM 764 N N . ARG A 1 104 ? -14.685 -0.651 0.051 1.00 98.00 104 ARG A N 1
ATOM 765 C CA . ARG A 1 104 ? -15.622 -1.151 -0.964 1.00 98.00 104 ARG A CA 1
ATOM 766 C C . ARG A 1 104 ? -15.036 -2.300 -1.785 1.00 98.00 104 ARG A C 1
ATOM 768 O O . ARG A 1 104 ? -15.714 -3.302 -1.987 1.00 98.00 104 ARG A O 1
ATOM 775 N N . TYR A 1 105 ? -13.799 -2.175 -2.265 1.00 96.38 105 TYR A N 1
ATOM 776 C CA . TYR A 1 105 ? -13.142 -3.239 -3.033 1.00 96.38 105 TYR A CA 1
ATOM 777 C C . TYR A 1 105 ? -12.825 -4.472 -2.180 1.00 96.38 105 TYR A C 1
ATOM 779 O O . TYR A 1 105 ? -12.840 -5.585 -2.698 1.00 96.38 105 TYR A O 1
ATOM 787 N N . ALA A 1 106 ? -12.565 -4.292 -0.884 1.00 95.69 106 ALA A N 1
ATOM 788 C CA . ALA A 1 106 ? -12.337 -5.382 0.059 1.00 95.69 106 ALA A CA 1
ATOM 789 C C . ALA A 1 106 ? -13.640 -6.068 0.516 1.00 95.69 106 ALA A C 1
ATOM 791 O O . ALA A 1 106 ? -13.578 -7.149 1.102 1.00 95.69 106 ALA A O 1
ATOM 792 N N . GLY A 1 107 ? -14.804 -5.472 0.228 1.00 96.56 107 GLY A N 1
ATOM 793 C CA . GLY A 1 107 ? -16.112 -5.988 0.632 1.00 96.56 107 GLY A CA 1
ATOM 794 C C . GLY A 1 107 ? -16.427 -5.764 2.113 1.00 96.56 107 GLY A C 1
ATOM 795 O O . GLY A 1 107 ? -17.150 -6.565 2.696 1.00 96.56 107 GLY A O 1
ATOM 796 N N . ILE A 1 108 ? -15.869 -4.710 2.716 1.00 97.88 108 ILE A N 1
ATOM 797 C CA . ILE A 1 108 ? -16.072 -4.334 4.123 1.00 97.88 108 ILE A CA 1
ATOM 798 C C . ILE A 1 108 ? -16.461 -2.854 4.242 1.00 97.88 108 ILE A C 1
ATOM 800 O O . ILE A 1 108 ? -16.265 -2.065 3.315 1.00 97.88 108 ILE A O 1
ATOM 804 N N . GLY A 1 109 ? -17.013 -2.461 5.385 1.00 97.88 109 GLY A N 1
ATOM 805 C CA . GLY A 1 109 ? -17.275 -1.071 5.738 1.00 97.88 109 GLY A CA 1
ATOM 806 C C . GLY A 1 109 ? -15.995 -0.285 6.065 1.00 97.88 109 GLY A C 1
ATOM 807 O O . GLY A 1 109 ? -14.985 -0.863 6.468 1.00 97.88 109 GLY A O 1
ATOM 808 N N . PRO A 1 110 ? -16.008 1.056 5.932 1.00 97.38 110 PRO A N 1
ATOM 809 C CA . PRO A 1 110 ? -14.830 1.903 6.167 1.00 97.38 110 PRO A CA 1
ATOM 810 C C . PRO A 1 110 ? -14.330 1.901 7.622 1.00 97.38 110 PRO A C 1
ATOM 812 O O . PRO A 1 110 ? -13.166 2.223 7.858 1.00 97.38 110 PRO A O 1
ATOM 815 N N . ASN A 1 111 ? -15.190 1.518 8.572 1.00 98.12 111 ASN A N 1
ATOM 816 C CA . ASN A 1 111 ? -14.883 1.395 10.001 1.00 98.12 111 ASN A CA 1
ATOM 817 C C . ASN A 1 111 ? -14.911 -0.066 10.486 1.00 98.12 111 ASN A C 1
ATOM 819 O O . ASN A 1 111 ? -14.813 -0.314 11.686 1.00 98.12 111 ASN A O 1
ATOM 823 N N . ASP A 1 112 ? -15.068 -1.032 9.578 1.00 98.50 112 ASP A N 1
ATOM 824 C CA . ASP A 1 112 ? -15.027 -2.444 9.946 1.00 98.50 112 ASP A CA 1
ATOM 825 C C . ASP A 1 112 ? -13.591 -2.850 10.256 1.00 98.50 112 ASP A C 1
ATOM 827 O O . ASP A 1 112 ? -12.634 -2.337 9.670 1.00 98.50 112 ASP A O 1
ATOM 831 N N . ASN A 1 113 ? -13.429 -3.811 11.160 1.00 98.44 113 ASN A N 1
ATOM 832 C CA . ASN A 1 113 ? -12.118 -4.384 11.410 1.00 98.44 113 ASN A CA 1
ATOM 833 C C . ASN A 1 113 ? -11.640 -5.150 10.163 1.00 98.44 113 ASN A C 1
ATOM 835 O O . ASN A 1 113 ? -12.310 -6.068 9.692 1.00 98.44 113 ASN A O 1
ATOM 839 N N . ILE A 1 114 ? -10.454 -4.800 9.661 1.00 98.38 114 ILE A N 1
ATOM 840 C CA . ILE A 1 114 ? -9.815 -5.449 8.509 1.00 98.38 114 ILE A CA 1
ATOM 841 C C . ILE A 1 114 ? -9.500 -6.925 8.801 1.00 98.38 114 ILE A C 1
ATOM 843 O O . ILE A 1 114 ? -9.421 -7.726 7.873 1.00 98.38 114 ILE A O 1
ATOM 847 N N . ASN A 1 115 ? -9.307 -7.293 10.074 1.00 97.62 115 ASN A N 1
ATOM 848 C CA . ASN A 1 115 ? -8.878 -8.619 10.516 1.00 97.62 115 ASN A CA 1
ATOM 849 C C . ASN A 1 115 ? -7.586 -9.072 9.810 1.00 97.62 115 ASN A C 1
ATOM 851 O O . ASN A 1 115 ? -7.499 -10.167 9.258 1.00 97.62 115 ASN A O 1
ATOM 855 N N . PHE A 1 116 ? -6.563 -8.210 9.798 1.00 97.00 116 PHE A N 1
ATOM 856 C CA . PHE A 1 116 ? -5.339 -8.424 9.010 1.00 97.00 116 PHE A CA 1
ATOM 857 C C . PHE A 1 116 ? -4.489 -9.624 9.478 1.00 97.00 116 PHE A C 1
ATOM 859 O O . PHE A 1 116 ? -3.547 -10.024 8.800 1.00 97.00 116 PHE A O 1
ATOM 866 N N . THR A 1 117 ? -4.815 -10.221 10.628 1.00 95.56 117 THR A N 1
ATOM 867 C CA . THR A 1 117 ? -4.219 -11.475 11.110 1.00 95.56 117 THR A CA 1
ATOM 868 C C . THR A 1 117 ? -4.757 -12.715 10.392 1.00 95.56 117 THR A C 1
ATOM 870 O O . THR A 1 117 ? -4.090 -13.746 10.394 1.00 95.56 117 THR A O 1
ATOM 873 N N . ASP A 1 118 ? -5.940 -12.635 9.775 1.00 96.25 118 ASP A N 1
ATOM 874 C CA . ASP A 1 118 ? -6.466 -13.682 8.900 1.00 96.25 118 ASP A CA 1
ATOM 875 C C . ASP A 1 118 ? -5.886 -13.521 7.479 1.00 96.25 118 ASP A C 1
ATOM 877 O O . ASP A 1 118 ? -6.101 -12.480 6.848 1.00 96.25 118 ASP A O 1
ATOM 881 N N . PRO A 1 119 ? -5.189 -14.533 6.926 1.00 92.88 119 PRO A N 1
ATOM 882 C CA . PRO A 1 119 ? -4.548 -14.423 5.616 1.00 92.88 119 PRO A CA 1
ATOM 883 C C . PRO A 1 119 ? -5.511 -14.077 4.475 1.00 92.88 119 PRO A C 1
ATOM 885 O O . PRO A 1 119 ? -5.145 -13.333 3.565 1.00 92.88 119 PRO A O 1
ATOM 888 N N . ASN A 1 120 ? -6.753 -14.571 4.521 1.00 94.12 120 ASN A N 1
ATOM 889 C CA . ASN A 1 120 ? -7.745 -14.280 3.484 1.00 94.12 120 ASN A CA 1
ATOM 890 C C . ASN A 1 120 ? -8.182 -12.814 3.532 1.00 94.12 120 ASN A C 1
ATOM 892 O O . ASN A 1 120 ? -8.276 -12.148 2.500 1.00 94.12 120 ASN A O 1
ATOM 896 N N . SER A 1 121 ? -8.421 -12.292 4.731 1.00 96.31 121 SER A N 1
ATOM 897 C CA . SER A 1 121 ? -8.778 -10.892 4.951 1.00 96.31 121 SER A CA 1
ATOM 898 C C . SER A 1 121 ? -7.626 -9.951 4.595 1.00 96.31 121 SER A C 1
ATOM 900 O O . SER A 1 121 ? -7.845 -8.982 3.866 1.00 96.31 121 SER A O 1
ATOM 902 N N . ALA A 1 122 ? -6.390 -10.296 4.966 1.00 96.44 122 ALA A N 1
ATOM 903 C CA . ALA A 1 122 ? -5.197 -9.564 4.548 1.00 96.44 122 ALA A CA 1
ATOM 904 C C . ALA A 1 122 ? -5.053 -9.519 3.018 1.00 96.44 122 ALA A C 1
ATOM 906 O O . ALA A 1 122 ? -4.894 -8.442 2.444 1.00 96.44 122 ALA A O 1
ATOM 907 N N . ASN A 1 123 ? -5.177 -10.663 2.333 1.00 95.44 123 ASN A N 1
ATOM 908 C CA . ASN A 1 123 ? -5.058 -10.727 0.874 1.00 95.44 123 ASN A CA 1
ATOM 909 C C . ASN A 1 123 ? -6.179 -9.954 0.159 1.00 95.44 123 ASN A C 1
ATOM 911 O O . ASN A 1 123 ? -5.912 -9.291 -0.846 1.00 95.44 123 ASN A O 1
ATOM 915 N N . ARG A 1 124 ? -7.416 -9.979 0.679 1.00 95.94 124 ARG A N 1
ATOM 916 C CA . ARG A 1 124 ? -8.523 -9.152 0.162 1.00 95.94 124 ARG A CA 1
ATOM 917 C C . ARG A 1 124 ? -8.229 -7.663 0.301 1.00 95.94 124 ARG A C 1
ATOM 919 O O . ARG A 1 124 ? -8.348 -6.931 -0.679 1.00 95.94 124 ARG A O 1
ATOM 926 N N . PHE A 1 125 ? -7.797 -7.223 1.482 1.00 97.88 125 PHE A N 1
ATOM 927 C CA . PHE A 1 125 ? -7.471 -5.819 1.725 1.00 97.88 125 PHE A CA 1
ATOM 928 C C . PHE A 1 125 ? -6.283 -5.348 0.872 1.00 97.88 125 PHE A C 1
ATOM 930 O O . PHE A 1 125 ? -6.339 -4.286 0.258 1.00 97.88 125 PHE A O 1
ATOM 937 N N . MET A 1 126 ? -5.231 -6.162 0.752 1.00 97.62 126 MET A N 1
ATOM 938 C CA . MET A 1 126 ? -4.092 -5.865 -0.123 1.00 97.62 126 MET A CA 1
ATOM 939 C C . MET A 1 126 ? -4.505 -5.782 -1.597 1.00 97.62 126 MET A C 1
ATOM 941 O O . MET A 1 126 ? -4.081 -4.866 -2.296 1.00 97.62 126 MET A O 1
ATOM 945 N N . SER A 1 127 ? -5.365 -6.691 -2.068 1.00 96.00 127 SER A N 1
ATOM 946 C CA . SER A 1 127 ? -5.910 -6.643 -3.435 1.00 96.00 127 SER A CA 1
ATOM 947 C C . SER A 1 127 ? -6.691 -5.353 -3.688 1.00 96.00 127 SER A C 1
ATOM 949 O O . SER A 1 127 ? -6.518 -4.709 -4.721 1.00 96.00 127 SER A O 1
ATOM 951 N N . ALA A 1 128 ? -7.526 -4.956 -2.727 1.00 96.88 128 ALA A N 1
ATOM 952 C CA . ALA A 1 128 ? -8.299 -3.724 -2.775 1.00 96.88 128 ALA A CA 1
ATOM 953 C C . ALA A 1 128 ? -7.414 -2.471 -2.814 1.00 96.88 128 ALA A C 1
ATOM 955 O O . ALA A 1 128 ? -7.677 -1.552 -3.589 1.00 96.88 128 ALA A O 1
ATOM 956 N N . LEU A 1 129 ? -6.346 -2.451 -2.018 1.00 97.06 129 LEU A N 1
ATOM 957 C CA . LEU A 1 129 ? -5.386 -1.356 -2.006 1.00 97.06 129 LEU A CA 1
ATOM 958 C C . LEU A 1 129 ? -4.603 -1.276 -3.324 1.00 97.06 129 LEU A C 1
ATOM 960 O O . LEU A 1 129 ? -4.530 -0.207 -3.914 1.00 97.06 129 LEU A O 1
ATOM 964 N N . MET A 1 130 ? -4.133 -2.397 -3.875 1.00 95.69 130 MET A N 1
ATOM 965 C CA . MET A 1 130 ? -3.496 -2.398 -5.202 1.00 95.69 130 MET A CA 1
ATOM 966 C C . MET A 1 130 ? -4.441 -1.923 -6.317 1.00 95.69 130 MET A C 1
ATOM 968 O O . MET A 1 130 ? -3.995 -1.257 -7.249 1.00 95.69 130 MET A O 1
ATOM 972 N N . MET A 1 131 ? -5.739 -2.237 -6.233 1.00 95.19 131 MET A N 1
ATOM 973 C CA . MET A 1 131 ? -6.750 -1.710 -7.159 1.00 95.19 131 MET A CA 1
ATOM 974 C C . MET A 1 131 ? -6.904 -0.190 -7.031 1.00 95.19 131 MET A C 1
ATOM 976 O O . MET A 1 131 ? -7.087 0.486 -8.039 1.00 95.19 131 MET A O 1
ATOM 980 N N . GLN A 1 132 ? -6.820 0.358 -5.818 1.00 95.12 132 GLN A N 1
ATOM 981 C CA . GLN A 1 132 ? -6.823 1.804 -5.599 1.00 95.12 132 GLN A CA 1
ATOM 982 C C . GLN A 1 132 ? -5.562 2.477 -6.173 1.00 95.12 132 GLN A C 1
ATOM 984 O O . GLN A 1 132 ? -5.683 3.554 -6.748 1.00 95.12 132 GLN A O 1
ATOM 989 N N . GLU A 1 133 ? -4.388 1.847 -6.059 1.00 92.44 133 GLU A N 1
ATOM 990 C CA . GLU A 1 133 ? -3.109 2.403 -6.538 1.00 92.44 133 GLU A CA 1
ATOM 991 C C . GLU A 1 133 ? -2.938 2.311 -8.064 1.00 92.44 133 GLU A C 1
ATOM 993 O O . GLU A 1 133 ? -2.539 3.272 -8.716 1.00 92.44 133 GLU A O 1
ATOM 998 N N . HIS A 1 134 ? -3.243 1.150 -8.651 1.00 91.69 134 HIS A N 1
ATOM 999 C CA . HIS A 1 134 ? -2.890 0.829 -10.044 1.00 91.69 134 HIS A CA 1
ATOM 1000 C C . HIS A 1 134 ? -4.103 0.553 -10.933 1.00 91.69 134 HIS A C 1
ATOM 1002 O O . HIS A 1 134 ? -3.959 0.172 -12.099 1.00 91.69 134 HIS A O 1
ATOM 1008 N N . GLY A 1 135 ? -5.316 0.696 -10.397 1.00 91.94 135 GLY A N 1
ATOM 1009 C CA . GLY A 1 135 ? -6.541 0.388 -11.122 1.00 91.94 135 GLY A CA 1
ATOM 1010 C C . GLY A 1 135 ? -6.578 -1.067 -11.610 1.00 91.94 135 GLY A C 1
ATOM 1011 O O . GLY A 1 135 ? -5.980 -1.960 -10.998 1.00 91.94 135 GLY A O 1
ATOM 1012 N N . PRO A 1 136 ? -7.250 -1.342 -12.744 1.00 90.69 136 PRO A N 1
ATOM 1013 C CA . PRO A 1 136 ? -7.385 -2.693 -13.286 1.00 90.69 136 PRO A CA 1
ATOM 1014 C C . PRO A 1 136 ? -6.064 -3.409 -13.603 1.00 90.69 136 PRO A C 1
ATOM 1016 O O . PRO A 1 136 ? -6.061 -4.640 -13.652 1.00 90.69 136 PRO A O 1
ATOM 1019 N N . ALA A 1 137 ? -4.958 -2.680 -13.798 1.00 88.38 137 ALA A N 1
ATOM 1020 C CA . ALA A 1 137 ? -3.645 -3.272 -14.063 1.00 88.38 137 ALA A CA 1
ATOM 1021 C C . ALA A 1 137 ? -3.144 -4.128 -12.883 1.00 88.38 137 ALA A C 1
ATOM 1023 O O . ALA A 1 137 ? -2.466 -5.134 -13.090 1.00 88.38 137 ALA A O 1
ATOM 1024 N N . SER A 1 138 ? -3.579 -3.811 -11.656 1.00 90.25 138 SER A N 1
ATOM 1025 C CA . SER A 1 138 ? -3.270 -4.572 -10.434 1.00 90.25 138 SER A CA 1
ATOM 1026 C C . SER A 1 138 ? -3.642 -6.059 -10.498 1.00 90.25 138 SER A C 1
ATOM 1028 O O . SER A 1 138 ? -3.059 -6.868 -9.777 1.00 90.25 138 SER A O 1
ATOM 1030 N N . LYS A 1 139 ? -4.562 -6.454 -11.393 1.00 89.19 139 LYS A N 1
ATOM 1031 C CA . LYS A 1 139 ? -4.962 -7.856 -11.599 1.00 89.19 139 LYS A CA 1
ATOM 1032 C C . LYS A 1 139 ? -3.789 -8.772 -11.955 1.00 89.19 139 LYS A C 1
ATOM 1034 O O . LYS A 1 139 ? -3.864 -9.964 -11.664 1.00 89.19 139 LYS A O 1
ATOM 1039 N N . ALA A 1 140 ? -2.703 -8.234 -12.517 1.00 88.12 140 ALA A N 1
ATOM 1040 C CA . ALA A 1 140 ? -1.482 -8.994 -12.782 1.00 88.12 140 ALA A CA 1
ATOM 1041 C C . ALA A 1 140 ? -0.905 -9.656 -11.513 1.00 88.12 140 ALA A C 1
ATOM 1043 O O . ALA A 1 140 ? -0.302 -10.721 -11.597 1.00 88.12 140 ALA A O 1
ATOM 1044 N N . TYR A 1 141 ? -1.140 -9.084 -10.327 1.00 87.31 141 TYR A N 1
ATOM 1045 C CA . TYR A 1 141 ? -0.628 -9.600 -9.054 1.00 87.31 141 TYR A CA 1
ATOM 1046 C C . TYR A 1 141 ? -1.502 -10.674 -8.393 1.00 87.31 141 TYR A C 1
ATOM 1048 O O . TYR A 1 141 ? -1.093 -11.238 -7.379 1.00 87.31 141 TYR A O 1
ATOM 1056 N N . ALA A 1 142 ? -2.680 -10.996 -8.939 1.00 85.25 142 ALA A N 1
ATOM 1057 C CA . ALA A 1 142 ? -3.636 -11.898 -8.286 1.00 85.25 142 ALA A CA 1
ATOM 1058 C C . ALA A 1 142 ? -3.044 -13.285 -7.963 1.00 85.25 142 ALA A C 1
ATOM 1060 O O . ALA A 1 142 ? -3.292 -13.839 -6.891 1.00 85.25 142 ALA A O 1
ATOM 1061 N N . ALA A 1 143 ? -2.207 -13.823 -8.856 1.00 81.94 143 ALA A N 1
ATOM 1062 C CA . ALA A 1 143 ? -1.545 -15.111 -8.652 1.00 81.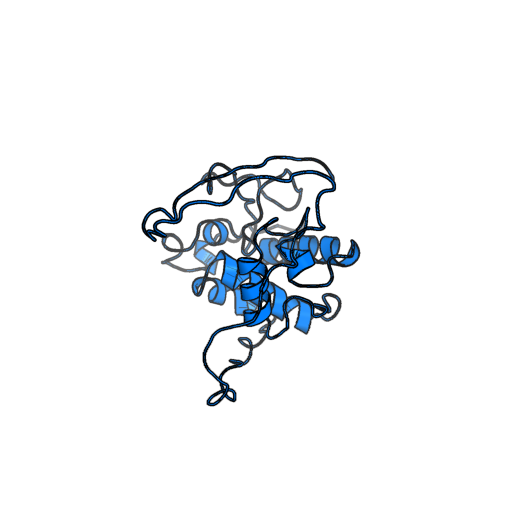94 143 ALA A CA 1
ATOM 1063 C C . ALA A 1 143 ? -0.567 -15.100 -7.460 1.00 81.94 143 ALA A C 1
ATOM 1065 O O . ALA A 1 143 ? -0.428 -16.107 -6.770 1.00 81.94 143 ALA A O 1
ATOM 1066 N N . LEU A 1 144 ? 0.068 -13.958 -7.179 1.00 84.38 144 LEU A N 1
ATOM 1067 C CA . LEU A 1 144 ? 1.062 -13.819 -6.109 1.00 84.38 144 LEU A CA 1
ATOM 1068 C C . LEU A 1 144 ? 0.437 -13.680 -4.713 1.00 84.38 144 LEU A C 1
ATOM 1070 O O . LEU A 1 144 ? 1.071 -13.989 -3.709 1.00 84.38 144 LEU A O 1
ATOM 1074 N N . LEU A 1 145 ? -0.832 -13.274 -4.626 1.00 81.44 145 LEU A N 1
ATOM 1075 C CA . LEU A 1 145 ? -1.586 -13.244 -3.368 1.00 81.44 145 LEU A CA 1
ATOM 1076 C C . LEU A 1 145 ? -2.217 -14.599 -3.000 1.00 81.44 145 LEU A C 1
ATOM 1078 O O . LEU A 1 145 ? -3.130 -14.655 -2.179 1.00 81.44 145 LEU A O 1
ATOM 1082 N N . GLY A 1 146 ? -1.748 -15.701 -3.595 1.00 68.94 146 GLY A N 1
ATOM 1083 C CA . GLY A 1 146 ? -2.263 -17.043 -3.313 1.00 68.94 146 GLY A CA 1
ATOM 1084 C C . GLY A 1 146 ? -3.614 -17.333 -3.967 1.00 68.94 146 GLY A C 1
ATOM 1085 O O . GLY A 1 146 ? -4.377 -18.146 -3.455 1.00 68.94 146 GLY A O 1
ATOM 1086 N N . GLY A 1 147 ? -3.928 -16.660 -5.081 1.00 53.41 147 GLY A N 1
ATOM 1087 C CA . GLY A 1 147 ? -5.152 -16.913 -5.841 1.00 53.41 147 GLY A CA 1
ATOM 1088 C C . GLY A 1 147 ? -6.426 -16.463 -5.132 1.00 53.41 147 GLY A C 1
ATOM 1089 O O . GLY A 1 147 ? -7.490 -17.009 -5.422 1.00 53.41 147 GLY A O 1
ATOM 1090 N N . ALA A 1 14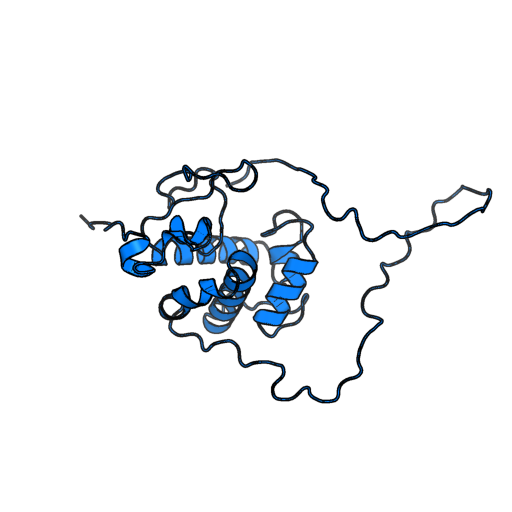8 ? -6.333 -15.487 -4.214 1.00 45.44 148 ALA A N 1
ATOM 1091 C CA . ALA A 1 148 ? -7.507 -14.857 -3.625 1.00 45.44 148 ALA A CA 1
ATOM 1092 C C . ALA A 1 148 ? -8.449 -14.459 -4.764 1.00 45.44 148 ALA A C 1
ATOM 1094 O O . ALA A 1 148 ? -8.098 -13.639 -5.619 1.00 45.44 148 ALA A O 1
ATOM 1095 N N . ALA A 1 149 ? -9.604 -15.130 -4.801 1.00 40.06 149 ALA A N 1
ATOM 1096 C CA . ALA A 1 149 ? -10.653 -14.878 -5.763 1.00 40.06 149 ALA A CA 1
ATOM 1097 C C . ALA A 1 149 ? -10.832 -13.368 -5.870 1.00 40.06 149 ALA A C 1
ATOM 1099 O O . ALA A 1 149 ? -10.845 -12.670 -4.849 1.00 40.06 149 ALA A O 1
ATOM 1100 N N . THR A 1 150 ? -10.945 -12.874 -7.105 1.00 45.69 150 THR A N 1
ATOM 1101 C CA . THR A 1 150 ? -11.474 -11.535 -7.361 1.00 45.69 150 THR A CA 1
ATOM 1102 C C . THR A 1 150 ? -12.596 -11.309 -6.353 1.00 45.69 150 THR A C 1
ATOM 1104 O O . THR A 1 150 ? -13.462 -12.189 -6.278 1.00 45.69 150 THR A O 1
ATOM 1107 N N . PRO A 1 151 ? -12.541 -10.255 -5.512 1.00 43.25 151 PRO A N 1
ATOM 1108 C CA . PRO A 1 151 ? -13.543 -10.071 -4.473 1.00 43.25 151 PRO A CA 1
ATOM 1109 C C . PRO A 1 151 ? -14.910 -10.251 -5.137 1.00 43.25 151 PRO A C 1
ATOM 1111 O O . PRO A 1 151 ? -15.112 -9.678 -6.218 1.00 43.25 151 PRO A O 1
ATOM 1114 N N . PRO A 1 152 ? -15.785 -11.132 -4.607 1.00 39.72 152 PRO A N 1
ATOM 1115 C CA . PRO A 1 152 ? -17.081 -11.364 -5.220 1.00 39.72 152 PRO A CA 1
ATOM 1116 C C . PRO A 1 152 ? -17.712 -9.999 -5.427 1.00 39.72 152 PRO A C 1
ATOM 1118 O O . PRO A 1 152 ? -17.715 -9.189 -4.503 1.00 39.72 152 PRO A O 1
ATOM 1121 N N . ASN A 1 153 ? -18.149 -9.723 -6.655 1.00 43.38 153 ASN A N 1
ATOM 1122 C CA . ASN A 1 153 ? -18.782 -8.461 -6.992 1.00 43.38 153 ASN A CA 1
ATOM 1123 C C . ASN A 1 153 ? -19.926 -8.236 -5.984 1.00 43.38 153 ASN A C 1
ATOM 1125 O O . ASN A 1 153 ? -20.924 -8.957 -6.073 1.00 43.38 153 ASN A O 1
ATOM 1129 N N . PRO A 1 154 ? -19.824 -7.290 -5.029 1.00 45.88 154 PRO A N 1
ATOM 1130 C CA . PRO A 1 154 ? -20.859 -7.125 -4.009 1.00 45.88 154 PRO A CA 1
ATOM 1131 C C . PRO A 1 154 ? -22.188 -6.658 -4.630 1.00 45.88 154 PRO A C 1
ATOM 1133 O O . PRO A 1 154 ? -23.228 -6.687 -3.985 1.00 45.88 154 PRO A O 1
ATOM 1136 N N . PHE A 1 155 ? -22.178 -6.296 -5.917 1.00 47.91 155 PHE A N 1
ATOM 1137 C CA . PHE A 1 155 ? -23.342 -5.863 -6.681 1.00 47.91 155 PHE A CA 1
ATOM 1138 C C . PHE A 1 155 ? -24.125 -6.991 -7.372 1.00 47.91 155 PHE A C 1
ATOM 1140 O O . PHE A 1 155 ? -25.120 -6.699 -8.026 1.00 47.91 155 PHE A O 1
ATOM 1147 N N . ALA A 1 156 ? -23.749 -8.268 -7.223 1.00 43.75 156 ALA A N 1
ATOM 1148 C CA . ALA A 1 156 ? -24.543 -9.371 -7.785 1.00 43.75 156 ALA A CA 1
ATOM 1149 C C . ALA A 1 156 ? -25.900 -9.589 -7.070 1.00 43.75 156 ALA A C 1
ATOM 1151 O O . ALA A 1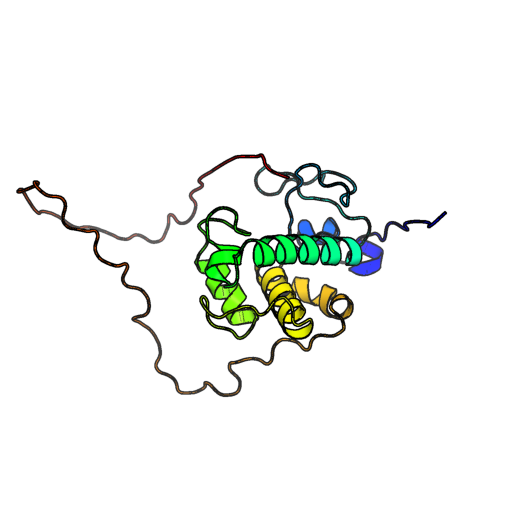 156 ? -26.731 -10.338 -7.574 1.00 43.75 156 ALA A O 1
ATOM 1152 N N . GLY A 1 157 ? -26.139 -8.926 -5.928 1.00 37.16 157 GLY A N 1
ATOM 1153 C CA . GLY A 1 157 ? -27.387 -9.026 -5.155 1.00 37.16 157 GLY A CA 1
ATOM 1154 C C . GLY A 1 157 ? -27.966 -7.698 -4.644 1.00 37.16 157 GLY A C 1
ATOM 1155 O O . GLY A 1 157 ? -28.882 -7.727 -3.834 1.00 37.16 157 GLY A O 1
ATOM 1156 N N . MET A 1 158 ? -27.447 -6.545 -5.085 1.00 42.22 158 MET A N 1
ATOM 1157 C CA . MET A 1 158 ? -27.910 -5.200 -4.680 1.00 42.22 158 MET A CA 1
ATOM 1158 C C . MET A 1 158 ? -28.469 -4.404 -5.869 1.00 42.22 158 MET A C 1
ATOM 1160 O O . MET A 1 158 ? -28.305 -3.188 -5.965 1.00 42.22 158 MET A O 1
ATOM 1164 N N . ALA A 1 159 ? -29.122 -5.097 -6.800 1.00 37.66 159 ALA A N 1
ATOM 1165 C CA . ALA A 1 159 ? -30.125 -4.461 -7.640 1.00 37.66 159 ALA A CA 1
ATOM 1166 C C . ALA A 1 159 ? -31.355 -4.225 -6.742 1.00 37.66 159 ALA A C 1
ATOM 1168 O O . ALA A 1 159 ? -31.875 -5.188 -6.193 1.00 37.66 159 ALA A O 1
ATOM 1169 N N . ASP A 1 160 ? -31.747 -2.960 -6.557 1.00 39.41 160 ASP A N 1
ATOM 1170 C CA . ASP A 1 160 ? -32.931 -2.469 -5.810 1.00 39.41 160 ASP A CA 1
ATOM 1171 C C . ASP A 1 160 ? -32.724 -1.902 -4.385 1.00 39.41 160 ASP A C 1
ATOM 1173 O O . ASP A 1 160 ? -33.614 -1.969 -3.540 1.00 39.41 160 ASP A O 1
ATOM 1177 N N . GLY A 1 161 ? -31.590 -1.238 -4.117 1.00 33.47 161 GLY A N 1
ATOM 1178 C CA . GLY A 1 161 ? -31.444 -0.307 -2.977 1.00 33.47 161 GLY A CA 1
ATOM 1179 C C . GLY A 1 161 ? -31.470 1.167 -3.421 1.00 33.47 161 GLY A C 1
ATOM 1180 O O . GLY A 1 161 ? -30.957 1.465 -4.504 1.00 33.47 161 GLY A O 1
ATOM 1181 N N . PRO A 1 162 ? -32.059 2.104 -2.643 1.00 34.97 162 PRO A N 1
ATOM 1182 C CA . PRO A 1 162 ? -32.364 3.452 -3.114 1.00 34.97 162 PRO A CA 1
ATOM 1183 C C . PRO A 1 162 ? -31.104 4.228 -3.508 1.00 34.97 162 PRO A C 1
ATOM 1185 O O . PRO A 1 162 ? -30.093 4.255 -2.805 1.00 34.97 162 PRO A O 1
ATOM 1188 N N . LYS A 1 163 ? -31.190 4.866 -4.677 1.00 35.28 163 LYS A N 1
ATOM 1189 C CA . LYS A 1 163 ? -30.158 5.735 -5.232 1.00 35.28 163 LYS A CA 1
ATOM 1190 C C . LYS A 1 163 ? -30.062 7.024 -4.420 1.00 35.28 163 LYS A C 1
ATOM 1192 O O . LYS A 1 163 ? -30.972 7.837 -4.488 1.00 35.28 163 LYS A O 1
ATOM 1197 N N . GLY A 1 164 ? -28.893 7.242 -3.826 1.00 37.16 164 GLY A N 1
ATOM 1198 C CA . GLY A 1 164 ? -28.296 8.564 -3.662 1.00 37.16 164 GLY A CA 1
ATOM 1199 C C . GLY A 1 164 ? -28.829 9.435 -2.522 1.00 37.16 164 GLY A C 1
ATOM 1200 O O . GLY A 1 164 ? -30.026 9.572 -2.325 1.00 37.16 164 GLY A O 1
ATOM 1201 N N . GLN A 1 165 ? -27.864 10.122 -1.906 1.00 40.16 165 GLN A N 1
ATOM 1202 C CA . GLN A 1 165 ? -27.975 11.181 -0.897 1.00 40.16 165 GLN A CA 1
ATOM 1203 C C . GLN A 1 165 ? -28.103 10.688 0.554 1.00 40.16 165 GLN A C 1
ATOM 1205 O O . GLN A 1 165 ? -28.856 9.778 0.858 1.00 40.16 165 GLN A O 1
ATOM 1210 N N . GLU A 1 166 ? -27.309 11.327 1.423 1.00 36.47 166 GLU A N 1
ATOM 1211 C CA . GLU A 1 166 ? -27.255 11.184 2.890 1.00 36.47 166 GLU A CA 1
ATOM 1212 C C . GLU A 1 166 ? -26.375 10.072 3.489 1.00 36.47 166 GLU A C 1
ATOM 1214 O O . GLU A 1 166 ? -26.845 9.246 4.254 1.00 36.47 166 GLU A O 1
ATOM 1219 N N . MET A 1 167 ? -25.055 10.095 3.267 1.00 37.25 167 MET A N 1
ATOM 1220 C CA . MET A 1 167 ? -24.113 9.526 4.254 1.00 37.25 167 MET A CA 1
ATOM 1221 C C . MET A 1 167 ? -22.787 10.300 4.283 1.00 37.25 167 MET A C 1
ATOM 1223 O O . MET A 1 167 ? -21.739 9.760 3.957 1.00 37.25 167 MET A O 1
ATOM 1227 N N . TYR A 1 168 ? -22.859 11.592 4.615 1.00 34.78 168 TYR A N 1
ATOM 1228 C CA . TYR A 1 168 ? -21.949 12.302 5.533 1.00 34.78 168 TYR A CA 1
ATOM 1229 C C . TYR A 1 168 ? -22.359 13.784 5.558 1.00 34.78 168 TYR A C 1
ATOM 1231 O O . TYR A 1 168 ? -22.013 14.548 4.660 1.00 34.78 168 TYR A O 1
ATOM 1239 N N . ALA A 1 169 ? -23.099 14.207 6.582 1.00 31.19 169 ALA A N 1
ATOM 1240 C CA . ALA A 1 169 ? -22.999 15.588 7.040 1.00 31.19 169 ALA A CA 1
ATOM 1241 C C . ALA A 1 169 ? -21.885 15.591 8.098 1.00 31.19 169 ALA A C 1
ATOM 1243 O O . ALA A 1 169 ? -21.972 14.793 9.037 1.00 31.19 169 ALA A O 1
ATOM 1244 N N . PRO A 1 170 ? -20.814 16.393 7.964 1.00 37.66 170 PRO A N 1
ATOM 1245 C CA . PRO A 1 170 ? -19.842 16.509 9.043 1.00 37.66 170 PRO A CA 1
ATOM 1246 C C . PRO A 1 170 ? -20.563 17.010 10.308 1.00 37.66 170 PRO A C 1
ATOM 1248 O O . PRO A 1 170 ? -21.481 17.829 10.194 1.00 37.66 170 PRO A O 1
ATOM 1251 N N . PRO A 1 171 ? -20.188 16.543 11.513 1.00 37.00 171 PRO A N 1
ATOM 1252 C CA . PRO A 1 171 ? -20.727 17.113 12.739 1.00 37.00 171 PRO A CA 1
ATOM 1253 C C . PRO A 1 171 ? -20.436 18.618 12.759 1.00 37.00 171 PRO A C 1
ATOM 1255 O O . PRO A 1 171 ? -19.321 19.044 12.447 1.00 37.00 171 PRO A O 1
ATOM 1258 N N . ALA A 1 172 ? -21.449 19.420 13.096 1.00 35.81 172 ALA A N 1
ATOM 1259 C CA . ALA A 1 172 ? -21.285 20.859 13.250 1.00 35.81 172 ALA A CA 1
ATOM 1260 C C . ALA A 1 172 ? -20.142 21.144 14.245 1.00 35.81 172 ALA A C 1
ATOM 1262 O O . ALA A 1 172 ? -20.047 20.455 15.268 1.00 35.81 172 ALA A O 1
ATOM 1263 N N . PRO A 1 173 ? -19.269 22.131 13.970 1.00 39.31 173 PRO A N 1
ATOM 1264 C CA . PRO A 1 173 ? -18.231 22.509 14.917 1.00 39.31 173 PRO A CA 1
ATOM 1265 C C . PRO A 1 173 ? -18.873 22.928 16.250 1.00 39.31 173 PRO A C 1
ATOM 1267 O O . PRO A 1 173 ? -19.970 23.499 16.245 1.00 39.31 173 PRO A O 1
ATOM 1270 N N . PRO A 1 174 ? -18.224 22.658 17.397 1.00 43.25 174 PRO A N 1
ATOM 1271 C CA . PRO A 1 174 ? -18.726 23.125 18.682 1.00 43.25 174 PRO A CA 1
ATOM 1272 C C . PRO A 1 174 ? -18.891 24.654 18.647 1.00 43.25 174 PRO A C 1
ATOM 1274 O O . PRO A 1 174 ? -18.069 25.338 18.029 1.00 43.25 174 PRO A O 1
ATOM 1277 N N . PRO A 1 175 ? -19.937 25.210 19.286 1.00 35.53 175 PRO A N 1
ATOM 1278 C CA . PRO A 1 175 ? -20.156 26.647 19.292 1.00 35.53 175 PRO A CA 1
ATOM 1279 C C . PRO A 1 175 ? -18.950 27.340 19.928 1.00 35.53 175 PRO A C 1
ATOM 1281 O O . PRO A 1 175 ? -18.624 27.103 21.091 1.00 35.53 175 PRO A O 1
ATOM 1284 N N . VAL A 1 176 ? -18.289 28.203 19.158 1.00 34.75 176 VAL A N 1
ATOM 1285 C CA . VAL A 1 176 ? -17.300 29.139 19.691 1.00 34.75 176 VAL A CA 1
ATOM 1286 C C . VAL A 1 176 ? -18.016 30.104 20.643 1.00 34.75 176 VAL A C 1
ATOM 1288 O O . VAL A 1 176 ? -18.989 30.749 20.241 1.00 34.75 176 VAL A O 1
ATOM 1291 N N . PRO A 1 177 ? -17.594 30.231 21.912 1.00 31.67 177 PRO A N 1
ATOM 1292 C CA . PRO A 1 177 ? -18.128 31.268 22.777 1.00 31.67 177 PRO A CA 1
ATOM 1293 C C . PRO A 1 177 ? -17.656 32.631 22.260 1.00 31.67 177 PRO A C 1
ATOM 1295 O O . PRO A 1 177 ? -16.479 32.964 22.358 1.00 31.67 177 PRO A O 1
ATOM 1298 N N . GLY A 1 178 ? -18.584 33.419 21.717 1.00 44.66 178 GLY A N 1
ATOM 1299 C CA . GLY A 1 178 ? -18.370 34.840 21.438 1.00 44.66 178 GLY A CA 1
ATOM 1300 C C . GLY A 1 178 ? -18.009 35.178 19.994 1.00 44.66 178 GLY A C 1
ATOM 1301 O O . GLY A 1 178 ? -16.884 35.561 19.704 1.00 44.66 178 GLY A O 1
ATOM 1302 N N . ALA A 1 179 ? -18.999 35.145 19.103 1.00 32.59 179 ALA A N 1
ATOM 1303 C CA . ALA A 1 179 ? -18.997 35.969 17.895 1.00 32.59 179 ALA A CA 1
ATOM 1304 C C . ALA A 1 179 ? -20.444 36.227 17.455 1.00 32.59 179 ALA A C 1
ATOM 1306 O O . ALA A 1 179 ? -21.002 35.544 16.600 1.00 32.59 179 ALA A O 1
ATOM 1307 N N . SER A 1 180 ? -21.076 37.211 18.087 1.00 32.88 180 SER A N 1
ATOM 1308 C CA . SER A 1 180 ? -22.276 37.842 17.545 1.00 32.88 180 SER A CA 1
ATOM 1309 C C . SER A 1 180 ? -21.869 38.701 16.348 1.00 32.88 180 SER A C 1
ATOM 1311 O O . SER A 1 180 ? -21.083 39.629 16.526 1.00 32.88 180 SER A O 1
ATOM 1313 N N . GLY A 1 181 ? -22.429 38.453 15.161 1.00 30.36 181 GLY A N 1
ATOM 1314 C CA . GLY A 1 181 ? -22.452 39.472 14.109 1.00 30.36 181 GLY A CA 1
ATOM 1315 C C . GLY A 1 181 ? -22.420 38.975 12.665 1.00 30.36 181 GLY A C 1
ATOM 1316 O O . GLY A 1 181 ? -21.379 38.570 12.172 1.00 30.36 181 GLY A O 1
ATOM 1317 N N . LEU A 1 182 ? -23.556 39.188 11.992 1.00 31.27 182 LEU A N 1
ATOM 1318 C CA . LEU A 1 182 ? -23.710 39.520 10.567 1.00 31.27 182 LEU A CA 1
ATOM 1319 C C . LEU A 1 182 ? -23.537 38.405 9.519 1.00 31.27 182 LEU A C 1
ATOM 1321 O O . LEU A 1 182 ? -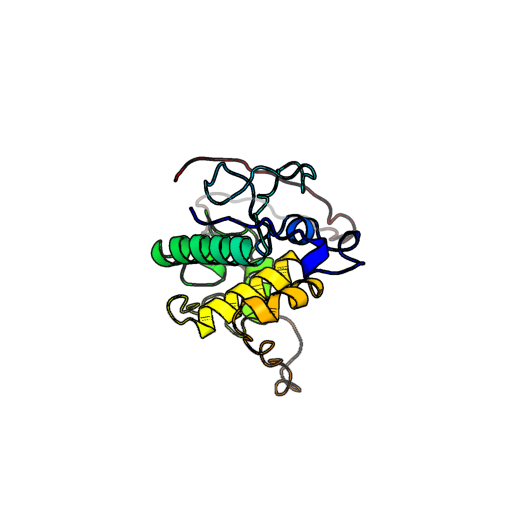22.457 38.094 9.032 1.00 31.27 182 LEU A O 1
ATOM 1325 N N . ALA A 1 183 ? -24.698 37.909 9.089 1.00 31.39 183 ALA A N 1
ATOM 1326 C CA . ALA A 1 183 ? -24.922 37.225 7.825 1.00 31.39 183 ALA A CA 1
ATOM 1327 C C . ALA A 1 183 ? -24.855 38.192 6.627 1.00 31.39 183 ALA A C 1
ATOM 1329 O O . ALA A 1 183 ? -25.330 39.321 6.737 1.00 31.39 183 ALA A O 1
ATOM 1330 N N . SER A 1 184 ? -24.372 37.713 5.472 1.00 30.02 184 SER A N 1
ATOM 1331 C CA . SER A 1 184 ? -24.896 38.046 4.132 1.00 30.02 184 SER A CA 1
ATOM 1332 C C . SER A 1 184 ? -24.083 37.374 3.012 1.00 30.02 184 SER A C 1
ATOM 1334 O O . SER A 1 184 ? -22.870 37.541 2.956 1.00 30.02 184 SER A O 1
ATOM 1336 N N . GLY A 1 185 ? -24.786 36.756 2.054 1.00 29.39 185 GLY A N 1
ATOM 1337 C CA . GLY A 1 185 ? -24.388 36.744 0.637 1.00 29.39 185 GLY A CA 1
ATOM 1338 C C . GLY A 1 185 ? -23.758 35.455 0.106 1.00 29.39 185 GLY A C 1
ATOM 1339 O O . GLY A 1 185 ? -22.600 35.170 0.377 1.00 29.39 185 GLY A O 1
ATOM 1340 N N . GLY A 1 186 ? -24.513 34.702 -0.700 1.00 30.55 186 GLY A N 1
ATOM 1341 C CA . GLY A 1 186 ? -24.010 33.550 -1.450 1.00 30.55 186 GLY A CA 1
ATOM 1342 C C . GLY A 1 186 ? -23.452 33.900 -2.830 1.00 30.55 186 GLY A C 1
ATOM 1343 O O . GLY A 1 186 ? -23.659 35.006 -3.325 1.00 30.55 186 GLY A O 1
ATOM 1344 N N . SER A 1 187 ? -22.791 32.925 -3.460 1.00 30.62 187 SER A N 1
ATOM 1345 C CA . SER A 1 187 ? -22.749 32.693 -4.915 1.00 30.62 187 SER A CA 1
ATOM 1346 C C . SER A 1 187 ? -21.822 31.521 -5.254 1.00 30.62 187 SER A C 1
ATOM 1348 O O . SER A 1 187 ? -20.704 31.467 -4.761 1.00 30.62 187 SER A O 1
ATOM 1350 N N . GLY A 1 188 ? -22.306 30.634 -6.130 1.00 27.66 188 GLY A N 1
ATOM 1351 C CA . GLY A 1 188 ? -21.511 29.908 -7.131 1.00 27.66 188 GLY A CA 1
ATOM 1352 C C . GLY A 1 188 ? -20.542 28.827 -6.649 1.00 27.66 188 GLY A C 1
ATOM 1353 O O . GLY A 1 188 ? -19.385 29.112 -6.376 1.00 27.66 188 GLY A O 1
ATOM 1354 N N . TYR A 1 189 ? -20.977 27.564 -6.684 1.00 30.44 189 TYR A N 1
ATOM 1355 C CA . TYR A 1 189 ? -20.059 26.443 -6.911 1.00 30.44 189 TYR A CA 1
ATOM 1356 C C . TYR A 1 189 ? -19.918 26.255 -8.429 1.00 30.44 189 TYR A C 1
ATOM 1358 O O . TYR A 1 189 ? -20.882 25.863 -9.088 1.00 30.44 189 TYR A O 1
ATOM 1366 N N . ASP A 1 190 ? -18.738 26.561 -8.964 1.00 31.56 190 ASP A N 1
ATOM 1367 C CA . ASP A 1 190 ? -18.311 26.255 -10.334 1.00 31.56 190 ASP A CA 1
ATOM 1368 C C . ASP A 1 190 ? -17.359 25.038 -10.283 1.00 31.56 190 ASP A C 1
ATOM 1370 O O . ASP A 1 190 ? -16.345 25.098 -9.583 1.00 31.56 190 ASP A O 1
ATOM 1374 N N . PRO A 1 191 ? -17.677 23.893 -10.916 1.00 34.38 191 PRO A N 1
ATOM 1375 C CA . PRO A 1 191 ? -16.900 22.661 -10.766 1.00 34.38 191 PRO A CA 1
ATOM 1376 C C . PRO A 1 191 ? -15.652 22.548 -11.671 1.00 34.38 191 PRO A C 1
ATOM 1378 O O . PRO A 1 191 ? -15.182 21.432 -11.894 1.00 34.38 191 PRO A O 1
ATOM 1381 N N . SER A 1 192 ? -15.074 23.641 -12.183 1.00 28.12 192 SER A N 1
ATOM 1382 C CA . SER A 1 192 ? -13.906 23.572 -13.085 1.00 28.12 192 SER A CA 1
ATOM 1383 C C . SER A 1 192 ? -12.511 23.649 -12.439 1.00 28.12 192 SER A C 1
ATOM 1385 O O . SER A 1 192 ? -11.533 23.493 -13.164 1.00 28.12 192 SER A O 1
ATOM 1387 N N . ASP A 1 193 ? -12.381 23.782 -11.113 1.00 26.97 193 ASP A N 1
ATOM 1388 C CA . ASP A 1 193 ? -11.074 23.991 -10.444 1.00 26.97 193 ASP A CA 1
ATOM 1389 C C . ASP A 1 193 ? -10.573 22.814 -9.577 1.00 26.97 193 ASP A C 1
ATOM 1391 O O . ASP A 1 193 ? -9.819 22.990 -8.618 1.00 26.97 193 ASP A O 1
ATOM 1395 N N . ALA A 1 194 ? -10.919 21.569 -9.920 1.00 30.84 194 ALA A N 1
ATOM 1396 C CA . ALA A 1 194 ? -10.355 20.384 -9.260 1.00 30.84 194 ALA A CA 1
ATOM 1397 C C . ALA A 1 194 ? -8.920 20.072 -9.743 1.00 30.84 194 ALA A C 1
ATOM 1399 O O . ALA A 1 194 ? -8.647 18.997 -10.275 1.00 30.84 194 ALA A O 1
ATOM 1400 N N . ASN A 1 195 ? -7.994 21.018 -9.575 1.00 34.19 195 ASN A N 1
ATOM 1401 C CA . ASN A 1 195 ? -6.558 20.769 -9.684 1.00 34.19 195 ASN A CA 1
ATOM 1402 C C . ASN A 1 195 ? -5.761 21.713 -8.768 1.00 34.19 195 ASN A C 1
ATOM 1404 O O . ASN A 1 195 ? -5.134 22.665 -9.220 1.00 34.19 195 ASN A O 1
ATOM 1408 N N . LEU A 1 196 ? -5.802 21.439 -7.465 1.00 24.89 196 LEU A N 1
ATOM 1409 C CA . LEU A 1 196 ? -4.934 22.015 -6.432 1.00 24.89 196 LEU A CA 1
ATOM 1410 C C . LEU A 1 196 ? -4.640 20.836 -5.480 1.00 24.89 196 LEU A C 1
ATOM 1412 O O . LEU A 1 196 ? -5.565 20.288 -4.892 1.00 24.89 196 LEU A O 1
ATOM 1416 N N . GLY A 1 197 ? -3.451 20.229 -5.425 1.00 28.59 197 GLY A N 1
ATOM 1417 C CA . GLY A 1 197 ? -2.179 20.845 -5.058 1.00 28.59 197 GLY A CA 1
ATOM 1418 C C . GLY A 1 197 ? -2.197 21.174 -3.563 1.00 28.59 197 GLY A C 1
ATOM 1419 O O . GLY A 1 197 ? -2.895 22.118 -3.233 1.00 28.59 197 GLY A O 1
ATOM 1420 N N . LEU A 1 198 ? -1.500 20.397 -2.704 1.00 24.12 198 LEU A N 1
ATOM 1421 C CA . LEU A 1 198 ? -1.048 20.689 -1.309 1.00 24.12 198 LEU A CA 1
ATOM 1422 C C 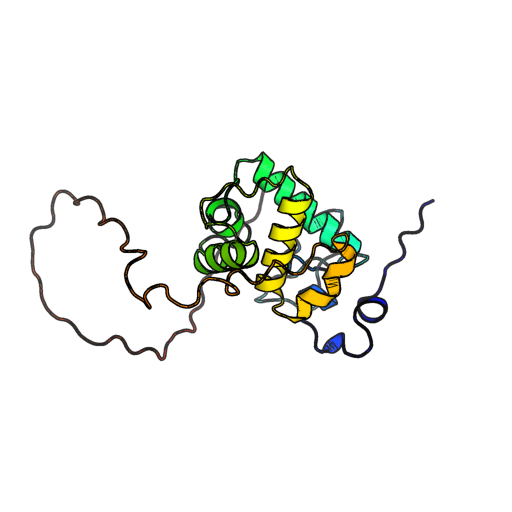. LEU A 1 198 ? -0.562 19.364 -0.644 1.00 24.12 198 LEU A C 1
ATOM 1424 O O . LEU A 1 198 ? -1.367 18.484 -0.366 1.00 24.12 198 LEU A O 1
ATOM 1428 N N . THR A 1 199 ? 0.737 19.027 -0.646 1.00 29.00 199 THR A N 1
ATOM 1429 C CA . THR A 1 199 ? 1.793 19.302 0.372 1.00 29.00 199 THR A CA 1
ATOM 1430 C C . THR A 1 199 ? 1.587 18.721 1.782 1.00 29.00 199 THR A C 1
ATOM 1432 O O . THR A 1 199 ? 0.662 19.133 2.472 1.00 29.00 199 THR A O 1
ATOM 1435 N N . ALA A 1 200 ? 2.538 17.876 2.221 1.00 27.36 200 ALA A N 1
ATOM 1436 C CA . ALA A 1 200 ? 3.224 17.829 3.538 1.00 27.36 200 ALA A CA 1
ATOM 1437 C C . ALA A 1 200 ? 3.875 16.427 3.698 1.00 27.36 200 ALA A C 1
ATOM 1439 O O . ALA A 1 200 ? 3.170 15.427 3.721 1.00 27.36 200 ALA A O 1
ATOM 1440 N N . GLN A 1 201 ? 5.181 16.235 3.483 1.00 27.98 201 GLN A N 1
ATOM 1441 C CA . GLN A 1 201 ? 6.331 16.438 4.386 1.00 27.98 201 GLN A CA 1
ATOM 1442 C C . GLN A 1 201 ? 6.375 15.570 5.666 1.00 27.98 201 GLN A C 1
ATOM 1444 O O . GLN A 1 201 ? 5.450 15.582 6.467 1.00 27.98 201 GLN A O 1
ATOM 1449 N N . GLN A 1 202 ? 7.566 14.967 5.849 1.00 29.73 202 GLN A N 1
ATOM 1450 C CA . GLN A 1 202 ? 8.181 14.356 7.047 1.00 29.73 202 GLN A CA 1
ATOM 1451 C C . GLN A 1 202 ? 7.751 12.904 7.351 1.00 29.73 202 GLN A C 1
ATOM 1453 O O . GLN A 1 202 ? 6.575 12.590 7.422 1.00 29.73 202 GLN A O 1
ATOM 1458 N N . GLY A 1 203 ? 8.643 11.914 7.460 1.00 31.42 203 GLY A N 1
ATOM 1459 C CA . GLY A 1 203 ? 10.045 11.951 7.873 1.00 31.42 203 GLY A CA 1
ATOM 1460 C C . GLY A 1 203 ? 10.133 11.636 9.365 1.00 31.42 203 GLY A C 1
ATOM 1461 O O . GLY A 1 203 ? 9.684 12.444 10.163 1.00 31.42 203 GLY A O 1
ATOM 1462 N N . GLN A 1 204 ? 10.766 10.501 9.682 1.00 28.95 204 GLN A N 1
ATOM 1463 C CA . GLN A 1 204 ? 11.105 9.994 11.022 1.00 28.95 204 GLN A CA 1
ATOM 1464 C C . GLN A 1 204 ? 9.959 9.324 11.792 1.00 28.95 204 GLN A C 1
ATOM 1466 O O . GLN A 1 204 ? 9.143 9.962 12.437 1.00 28.95 204 GLN A O 1
ATOM 1471 N N . ASP A 1 205 ? 9.870 8.000 11.673 1.00 29.56 205 ASP A N 1
ATOM 1472 C CA . ASP A 1 205 ? 10.374 7.092 12.709 1.00 29.56 205 ASP A CA 1
ATOM 1473 C C . ASP A 1 205 ? 10.200 5.637 12.234 1.00 29.56 205 ASP A C 1
ATOM 1475 O O . ASP A 1 205 ? 9.114 5.230 11.821 1.00 29.56 205 ASP A O 1
ATOM 1479 N N . ILE A 1 206 ? 11.316 4.898 12.305 1.00 34.03 206 ILE A N 1
ATOM 1480 C CA . ILE A 1 206 ? 11.540 3.442 12.128 1.00 34.03 206 ILE A CA 1
ATOM 1481 C C . ILE A 1 206 ? 11.272 2.766 10.763 1.00 34.03 206 ILE A C 1
ATOM 1483 O O . ILE A 1 206 ? 10.137 2.338 10.429 1.00 34.03 206 ILE A O 1
#

Radius of gyration: 20.39 Å; chains: 1; bounding box: 57×58×46 Å

Foldseek 3Di:
DDPLQQDQLCNQLPDCSVVFDPCSNLLALLQAFDDPDPQFPGFDPDDDVNTTTGRHSHVLSNVVVVLVLLVVQVVVPQFFLCSQDAPVVHSPHNCVVLSCQLCLQLVHHRGDGLPCVDLLSVLSSSLSSSCSVGNPSSVSCCVSSVNNDRRPNPPPPPPDDDDDDDDDDDPDPDDDPDDDDDDDDDDDDDPPPPDDDDDDDDDDDD